Protein 5A9T (pdb70)

Foldseek 3Di:
DAEEEEEAQDLQSVLVLVLLLVVPHAYEYEYPDPDRCPVSVVSRYHYDDALLVRLLRHLHYEYEHDQVDACCVRCVVNLQSQANGEYEYADQPALVSQQVVCVVQVVSNYAYKYKYWDDDSVCFQHAPTEIEIEADPVVCVVCVVSNVSGPNYHYDYHRRRVRVVVVVVVVVVVVLVVVVLVLVQQLVVLVVQHSVNVCVPVPVPCVCPPVVVVCVVCVVVVVVLPQAQPVHWLLNVLVVLVVVQVSCVVSVHDNPSSVVVSVLSVVCVVVPRGRGHNSNSCVVPD

Sequence (286 aa):
NLPVTVAGLGPMGSALAAALLDDRRGHDVTVWNRSPGKAAPLVAKGARQADDIVDDAVSSASRLLVVCLADYDALYSALGPAREALRGRVVVNLNSGTPKEANEALLRWAERHGTGYLDGAIMVPPAMVGHPGSVFLYSGSAEVFEEYKETLAGLGDPVHLGTEAGLAVVLYNTALLSMMYSSMNGFLHAAALVGSAGVPAAEFTKLAVDWFLPAVIGQQIIKAEAPTIDEGVYPGDAGSLEMNVTTLKHIIGTSQEQGVDTEIPVRNKELLDRAVAAGFGESSYYSVIELWR

Secondary structure (DSSP, 8-state):
--EEEEE--SHHHHHHHHHHHHTT-EEEEE-SSTTSSHHHHHTT-EE-SSHHHHHHT-SEEEE---TTS-HHHHSGGGTTTTTT-EEEES--SSHHHHHHHHHHHHHTT-EEEEEEE-S-GGGTTSTT-EEEEEE-HHHHHHHHHHHHTTSEEEEEESSTTHHHHHHHHHHHHHHHHHHHHHHHHHHHHTTT--HHHHHHHIIIIIIIIIIIHHHHHHHHHHHHT--B-TT--HHHHHHHHHHHHHHHHHHT---HHHHHHHHHHHHHHHTT-TTB-GGGGGGGT-

Organism: NCBI:txid129921

B-factor: mean 22.07, std 7.66, range [11.56, 69.42]

Structure (mmCIF, N/CA/C/O backbone):
data_5A9T
#
_entry.id   5A9T
#
_cell.length_a   79.999
_cell.length_b   91.050
_cell.length_c   90.976
_cell.angle_alpha   90.00
_cell.angle_beta   90.00
_cell.angle_gamma   90.00
#
_symmetry.space_group_name_H-M   'C 2 2 21'
#
loop_
_entity.id
_entity.type
_entity.pdbx_description
1 polymer 'PUTATIVE DEHYDROGENASE'
2 non-polymer (1R)-1-methyl-1,2,3,4-tetrahydroisoquinoline
3 non-polymer 'CALCIUM ION'
4 non-polymer 'ACETATE ION'
5 water water
#
loop_
_atom_site.group_PDB
_atom_site.id
_atom_site.type_symbol
_atom_site.label_atom_id
_atom_site.label_alt_id
_atom_site.label_comp_id
_atom_site.label_asym_id
_atom_site.label_entity_id
_atom_site.label_seq_id
_atom_site.pdbx_PDB_ins_code
_atom_site.Cartn_x
_atom_site.Cartn_y
_atom_site.Cartn_z
_atom_site.occupancy
_atom_site.B_iso_or_equiv
_atom_site.auth_seq_id
_atom_site.auth_comp_id
_atom_site.auth_asym_id
_atom_site.auth_atom_id
_atom_site.pdbx_PDB_model_num
ATOM 1 N N . ASN A 1 5 ? 10.572 37.384 -12.752 1.00 48.34 5 ASN A N 1
ATOM 2 C CA . ASN A 1 5 ? 10.082 35.990 -12.894 1.00 48.32 5 ASN A CA 1
ATOM 3 C C . ASN A 1 5 ? 11.212 34.968 -12.927 1.00 40.76 5 ASN A C 1
ATOM 4 O O . ASN A 1 5 ? 11.911 34.774 -13.945 1.00 44.84 5 ASN A O 1
ATOM 9 N N . LEU A 1 6 ? 11.349 34.359 -11.772 1.00 32.36 6 LEU A N 1
ATOM 10 C CA . LEU A 1 6 ? 12.465 33.421 -11.435 1.00 30.32 6 LEU A CA 1
ATOM 11 C C . LEU A 1 6 ? 11.965 32.042 -11.927 1.00 24.05 6 LEU A C 1
ATOM 12 O O . LEU A 1 6 ? 10.814 31.654 -11.589 1.00 30.22 6 LEU A O 1
ATOM 17 N N . PRO A 1 7 ? 12.696 31.316 -12.789 1.00 17.80 7 PRO A N 1
ATOM 18 C CA . PRO A 1 7 ? 12.156 30.111 -13.322 1.00 17.43 7 PRO A CA 1
ATOM 19 C C . PRO A 1 7 ? 12.274 28.963 -12.238 1.00 16.83 7 PRO A C 1
ATOM 20 O O . PRO A 1 7 ? 13.244 28.901 -11.485 1.00 17.46 7 PRO A O 1
ATOM 24 N N . VAL A 1 8 ? 11.272 28.114 -12.181 1.00 16.65 8 VAL A N 1
ATOM 25 C CA . VAL A 1 8 ? 11.320 26.962 -11.335 1.00 15.40 8 VAL A CA 1
ATOM 26 C C . VAL A 1 8 ? 10.672 25.816 -12.097 1.00 15.22 8 VAL A C 1
ATOM 27 O O . VAL A 1 8 ? 9.687 26.050 -12.808 1.00 16.71 8 VAL A O 1
ATOM 31 N N . THR A 1 9 ? 11.178 24.597 -11.992 1.00 14.09 9 THR A N 1
ATOM 32 C CA . THR A 1 9 ? 10.567 23.452 -12.538 1.00 14.30 9 THR A CA 1
ATOM 33 C C . THR A 1 9 ? 9.972 22.628 -11.405 1.00 16.02 9 THR A C 1
ATOM 34 O O . THR A 1 9 ? 10.661 22.380 -10.399 1.00 15.30 9 THR A O 1
ATOM 38 N N . VAL A 1 10 ? 8.786 22.078 -11.609 1.00 15.18 10 VAL A N 1
ATOM 39 C CA . VAL A 1 10 ? 8.206 21.070 -10.714 1.00 14.93 10 VAL A CA 1
ATOM 40 C C . VAL A 1 10 ? 8.070 19.785 -11.470 1.00 16.27 10 VAL A C 1
ATOM 41 O O . VAL A 1 10 ? 7.376 19.729 -12.526 1.00 16.52 10 VAL A O 1
ATOM 45 N N . ALA A 1 11 ? 8.720 18.727 -11.019 1.00 15.57 11 ALA A N 1
ATOM 46 C CA . ALA A 1 11 ? 8.621 17.418 -11.552 1.00 15.32 11 ALA A CA 1
ATOM 47 C C . ALA A 1 11 ? 7.804 16.510 -10.654 1.00 17.66 11 ALA A C 1
ATOM 48 O O . ALA A 1 11 ? 8.205 16.184 -9.538 1.00 17.41 11 ALA A O 1
ATOM 50 N N . GLY A 1 12 ? 6.660 16.084 -11.125 1.00 17.56 12 GLY A N 1
ATOM 51 C CA . GLY A 1 12 ? 5.750 15.307 -10.331 1.00 18.37 12 GLY A CA 1
ATOM 52 C C . GLY A 1 12 ? 4.501 16.106 -10.052 1.00 19.41 12 GLY A C 1
ATOM 53 O O . GLY A 1 12 ? 4.489 17.116 -9.387 1.00 19.03 12 GLY A O 1
ATOM 54 N N . LEU A 1 13 ? 3.340 15.702 -10.652 1.00 18.56 13 LEU A N 1
ATOM 55 C CA . LEU A 1 13 ? 2.089 16.434 -10.569 1.00 18.83 13 LEU A CA 1
ATOM 56 C C . LEU A 1 13 ? 0.947 15.613 -9.927 1.00 21.30 13 LEU A C 1
ATOM 57 O O . LEU A 1 13 ? -0.246 15.862 -10.311 1.00 23.88 13 LEU A O 1
ATOM 62 N N . GLY A 1 14 ? 1.275 14.750 -9.000 1.00 19.70 14 GLY A N 1
ATOM 63 C CA . GLY A 1 14 ? 0.260 14.252 -8.058 1.00 22.45 14 GLY A CA 1
ATOM 64 C C . GLY A 1 14 ? -0.374 15.402 -7.311 1.00 20.08 14 GLY A C 1
ATOM 65 O O . GLY A 1 14 ? -0.114 16.610 -7.528 1.00 20.40 14 GLY A O 1
ATOM 66 N N . PRO A 1 15 ? -1.228 15.119 -6.338 1.00 21.76 15 PRO A N 1
ATOM 67 C CA . PRO A 1 15 ? -1.929 16.225 -5.632 1.00 22.12 15 PRO A CA 1
ATOM 68 C C . PRO A 1 15 ? -0.943 17.200 -4.917 1.00 17.31 15 PRO A C 1
ATOM 69 O O . PRO A 1 15 ? -1.148 18.401 -4.960 1.00 20.21 15 PRO A O 1
ATOM 73 N N . MET A 1 16 ? 0.106 16.632 -4.322 1.00 18.68 16 MET A N 1
ATOM 74 C CA . MET A 1 16 ? 1.112 17.456 -3.672 1.00 18.19 16 MET A CA 1
ATOM 75 C C . MET A 1 16 ? 1.886 18.261 -4.697 1.00 17.52 16 MET A C 1
ATOM 76 O O . MET A 1 16 ? 2.042 19.478 -4.585 1.00 18.15 16 MET A O 1
ATOM 81 N N . GLY A 1 17 ? 2.453 17.631 -5.744 1.00 18.77 17 GLY A N 1
ATOM 82 C CA . GLY A 1 17 ? 3.176 18.394 -6.742 1.00 18.09 17 GLY A CA 1
ATOM 83 C C . GLY A 1 17 ? 2.418 19.461 -7.451 1.00 17.55 17 GLY A C 1
ATOM 84 O O . GLY A 1 17 ? 2.929 20.520 -7.719 1.00 17.22 17 GLY A O 1
ATOM 85 N N . SER A 1 18 ? 1.155 19.135 -7.720 1.00 19.19 18 SER A N 1
ATOM 86 C CA . SER A 1 18 ? 0.320 20.127 -8.273 1.00 19.54 18 SER A CA 1
ATOM 87 C C . SER A 1 18 ? 0.108 21.340 -7.375 1.00 17.65 18 SER A C 1
ATOM 88 O O . SER A 1 18 ? 0.115 22.511 -7.796 1.00 18.81 18 SER A O 1
ATOM 91 N N . ALA A 1 19 ? -0.069 21.098 -6.035 1.00 18.55 19 ALA A N 1
ATOM 92 C CA . ALA A 1 19 ? -0.166 22.198 -5.080 1.00 16.89 19 ALA A CA 1
ATOM 93 C C . ALA A 1 19 ? 1.119 23.082 -5.001 1.00 16.29 19 ALA A C 1
ATOM 94 O O . ALA A 1 19 ? 1.068 24.257 -4.912 1.00 17.18 19 ALA A O 1
ATOM 96 N N . LEU A 1 20 ? 2.256 22.406 -5.112 1.00 17.26 20 LEU A N 1
ATOM 97 C CA . LEU A 1 20 ? 3.506 23.130 -5.168 1.00 14.29 20 LEU A CA 1
ATOM 98 C C . LEU A 1 20 ? 3.589 24.034 -6.390 1.00 15.70 20 LEU A C 1
ATOM 99 O O . LEU A 1 20 ? 3.931 25.194 -6.306 1.00 16.96 20 LEU A O 1
ATOM 104 N N . ALA A 1 21 ? 3.263 23.486 -7.537 1.00 15.62 21 ALA A N 1
ATOM 105 C CA . ALA A 1 21 ? 3.327 24.270 -8.709 1.00 16.98 21 ALA A CA 1
ATOM 106 C C . ALA A 1 21 ? 2.336 25.449 -8.712 1.00 17.32 21 ALA A C 1
ATOM 107 O O . ALA A 1 21 ? 2.707 26.549 -9.057 1.00 17.85 21 ALA A O 1
ATOM 109 N N . ALA A 1 22 ? 1.119 25.217 -8.218 1.00 18.43 22 ALA A N 1
ATOM 110 C CA . ALA A 1 22 ? 0.152 26.261 -8.088 1.00 20.17 22 ALA A CA 1
ATOM 111 C C . ALA A 1 22 ? 0.571 27.377 -7.175 1.00 20.83 22 ALA A C 1
ATOM 112 O O . ALA A 1 22 ? 0.448 28.541 -7.509 1.00 22.57 22 ALA A O 1
ATOM 114 N N . ALA A 1 23 ? 1.217 27.008 -6.031 1.00 17.56 23 ALA A N 1
ATOM 115 C CA . ALA A 1 23 ? 1.719 27.996 -5.134 1.00 20.03 23 ALA A CA 1
ATOM 116 C C . ALA A 1 23 ? 2.802 28.818 -5.782 1.00 17.73 23 ALA A C 1
ATOM 117 O O . ALA A 1 23 ? 2.927 30.022 -5.576 1.00 20.90 23 ALA A O 1
ATOM 119 N N . LEU A 1 24 ? 3.729 28.199 -6.525 1.00 18.60 24 LEU A N 1
ATOM 120 C CA . LEU A 1 24 ? 4.779 28.946 -7.167 1.00 16.69 24 LEU A CA 1
ATOM 121 C C . LEU A 1 24 ? 4.287 29.887 -8.283 1.00 17.93 24 LEU A C 1
ATOM 122 O O . LEU A 1 24 ? 4.740 30.995 -8.400 1.00 19.56 24 LEU A O 1
ATOM 127 N N . LEU A 1 25 ? 3.267 29.442 -8.936 1.00 18.29 25 LEU A N 1
ATOM 128 C CA . LEU A 1 25 ? 2.587 30.286 -9.934 1.00 20.54 25 LEU A CA 1
ATOM 129 C C . LEU A 1 25 ? 1.959 31.516 -9.286 1.00 21.91 25 LEU A C 1
ATOM 130 O O . LEU A 1 25 ? 2.161 32.632 -9.824 1.00 23.43 25 LEU A O 1
ATOM 135 N N . ASP A 1 26 ? 1.327 31.339 -8.147 1.00 24.53 26 ASP A N 1
ATOM 136 C CA A ASP A 1 26 ? 0.676 32.423 -7.389 0.50 25.89 26 ASP A CA 1
ATOM 137 C CA B ASP A 1 26 ? 0.667 32.453 -7.425 0.50 27.56 26 ASP A CA 1
ATOM 138 C C . ASP A 1 26 ? 1.705 33.458 -6.944 1.00 27.49 26 ASP A C 1
ATOM 139 O O . ASP A 1 26 ? 1.389 34.632 -6.742 1.00 29.96 26 ASP A O 1
ATOM 148 N N . ARG A 1 27 ? 2.970 33.054 -6.777 1.00 24.01 27 ARG A N 1
ATOM 149 C CA A ARG A 1 27 ? 4.057 33.956 -6.329 0.50 24.54 27 ARG A CA 1
ATOM 150 C CA B ARG A 1 27 ? 4.078 33.970 -6.347 0.50 26.31 27 ARG A CA 1
ATOM 151 C C . ARG A 1 27 ? 4.791 34.622 -7.500 1.00 25.72 27 ARG A C 1
ATOM 152 O O . ARG A 1 27 ? 5.815 35.317 -7.330 1.00 29.05 27 ARG A O 1
ATOM 167 N N . GLY A 1 28 ? 4.333 34.323 -8.677 1.00 23.52 28 GLY A N 1
ATOM 168 C CA . GLY A 1 28 ? 4.788 34.882 -9.873 1.00 23.34 28 GLY A CA 1
ATOM 169 C C . GLY A 1 28 ? 5.955 34.317 -10.647 1.00 25.13 28 GLY A C 1
ATOM 170 O O . GLY A 1 28 ? 6.557 34.945 -11.486 1.00 26.53 28 GLY A O 1
ATOM 171 N N . HIS A 1 29 ? 6.312 33.107 -10.276 1.00 21.10 29 HIS A N 1
ATOM 172 C CA . HIS A 1 29 ? 7.419 32.448 -10.940 1.00 20.72 29 HIS A CA 1
ATOM 173 C C . HIS A 1 29 ? 7.021 31.975 -12.318 1.00 18.82 29 HIS A C 1
ATOM 174 O O . HIS A 1 29 ? 5.869 31.699 -12.589 1.00 21.72 29 HIS A O 1
ATOM 181 N N . ASP A 1 30 ? 8.039 31.759 -13.174 1.00 20.24 30 ASP A N 1
ATOM 182 C CA . ASP A 1 30 ? 7.902 31.081 -14.490 1.00 21.29 30 ASP A CA 1
ATOM 183 C C . ASP A 1 30 ? 8.025 29.586 -14.260 1.00 19.81 30 ASP A C 1
ATOM 184 O O . ASP A 1 30 ? 9.140 29.097 -14.126 1.00 19.72 30 ASP A O 1
ATOM 189 N N . VAL A 1 31 ? 6.882 28.909 -14.191 1.00 16.96 31 VAL A N 1
ATOM 190 C CA . VAL A 1 31 ? 6.866 27.524 -13.735 1.00 17.39 31 VAL A CA 1
ATOM 191 C C . VAL A 1 31 ? 6.798 26.629 -14.937 1.00 20.16 31 VAL A C 1
ATOM 192 O O . VAL A 1 31 ? 5.784 26.667 -15.723 1.00 20.09 31 VAL A O 1
ATOM 196 N N . THR A 1 32 ? 7.758 25.734 -15.043 1.00 16.48 32 THR A N 1
ATOM 197 C CA . THR A 1 32 ? 7.717 24.574 -15.962 1.00 14.26 32 THR A CA 1
ATOM 198 C C . THR A 1 32 ? 7.307 23.328 -15.242 1.00 15.78 32 THR A C 1
ATOM 199 O O . THR A 1 32 ? 7.830 23.037 -14.154 1.00 17.25 32 THR A O 1
ATOM 203 N N . VAL A 1 33 ? 6.362 22.548 -15.787 1.00 16.01 33 VAL A N 1
ATOM 204 C CA . VAL A 1 33 ? 5.873 21.355 -15.114 1.00 16.74 33 VAL A CA 1
ATOM 205 C C . VAL A 1 33 ? 6.079 20.114 -15.915 1.00 17.18 33 VAL A C 1
ATOM 206 O O . VAL A 1 33 ? 6.032 20.152 -17.169 1.00 18.56 33 VAL A O 1
ATOM 210 N N . TRP A 1 34 ? 6.345 19.015 -15.232 1.00 15.66 34 TRP A N 1
ATOM 211 C CA . TRP A 1 34 ? 6.596 17.691 -15.878 1.00 15.95 34 TRP A CA 1
ATOM 212 C C . TRP A 1 34 ? 5.951 16.651 -15.011 1.00 18.49 34 TRP A C 1
ATOM 213 O O . TRP A 1 34 ? 5.930 16.724 -13.769 1.00 18.49 34 TRP A O 1
ATOM 224 N N . ASN A 1 35 ? 5.381 15.675 -15.686 1.00 19.58 35 ASN A N 1
ATOM 225 C CA . ASN A 1 35 ? 4.863 14.497 -15.049 1.00 19.20 35 ASN A CA 1
ATOM 226 C C . ASN A 1 35 ? 5.092 13.294 -15.928 1.00 22.36 35 ASN A C 1
ATOM 227 O O . ASN A 1 35 ? 5.024 13.430 -17.134 1.00 23.55 35 ASN A O 1
ATOM 232 N N . ARG A 1 36 ? 5.312 12.147 -15.303 1.00 23.89 36 ARG A N 1
ATOM 233 C CA . ARG A 1 36 ? 5.480 10.908 -16.032 1.00 27.43 36 ARG A CA 1
ATOM 234 C C . ARG A 1 36 ? 4.290 10.651 -16.990 1.00 27.71 36 ARG A C 1
ATOM 235 O O . ARG A 1 36 ? 4.510 10.334 -18.104 1.00 31.47 36 ARG A O 1
ATOM 238 N N . SER A 1 37 ? 3.077 10.938 -16.558 1.00 27.27 37 SER A N 1
ATOM 239 C CA . SER A 1 37 ? 1.816 10.715 -17.306 1.00 31.23 37 SER A CA 1
ATOM 240 C C . SER A 1 37 ? 1.249 12.026 -17.750 1.00 31.99 37 SER A C 1
ATOM 241 O O . SER A 1 37 ? 1.148 12.930 -16.942 1.00 30.59 37 SER A O 1
ATOM 244 N N . PRO A 1 38 ? 0.738 12.113 -18.991 1.00 34.87 38 PRO A N 1
ATOM 245 C CA . PRO A 1 38 ? -0.053 13.276 -19.450 1.00 37.66 38 PRO A CA 1
ATOM 246 C C . PRO A 1 38 ? -1.377 13.373 -18.695 1.00 32.05 38 PRO A C 1
ATOM 247 O O . PRO A 1 38 ? -1.881 12.393 -18.093 1.00 34.26 38 PRO A O 1
ATOM 251 N N . GLY A 1 39 ? -1.940 14.545 -18.713 1.00 32.16 39 GLY A N 1
ATOM 252 C CA . GLY A 1 39 ? -3.286 14.754 -18.210 1.00 33.79 39 GLY A CA 1
ATOM 253 C C . GLY A 1 39 ? -3.333 15.450 -16.910 1.00 34.86 39 GLY A C 1
ATOM 254 O O . GLY A 1 39 ? -4.423 15.776 -16.438 1.00 34.06 39 GLY A O 1
ATOM 255 N N . LYS A 1 40 ? -2.176 15.628 -16.269 1.00 29.29 40 LYS A N 1
ATOM 256 C CA . LYS A 1 40 ? -2.208 16.305 -14.974 1.00 30.51 40 LYS A CA 1
ATOM 257 C C . LYS A 1 40 ? -1.762 17.731 -15.006 1.00 31.25 40 LYS A C 1
ATOM 258 O O . LYS A 1 40 ? -1.906 18.502 -14.008 1.00 30.74 40 LYS A O 1
ATOM 262 N N . ALA A 1 41 ? -1.198 18.172 -16.131 1.00 28.08 41 ALA A N 1
ATOM 263 C CA . ALA A 1 41 ? -0.784 19.547 -16.300 1.00 27.34 41 ALA A CA 1
ATOM 264 C C . ALA A 1 41 ? -1.798 20.613 -16.601 1.00 26.39 41 ALA A C 1
ATOM 265 O O . ALA A 1 41 ? -1.568 21.819 -16.468 1.00 25.89 41 ALA A O 1
ATOM 267 N N . ALA A 1 42 ? -3.000 20.236 -17.152 1.00 31.09 42 ALA A N 1
ATOM 268 C CA . ALA A 1 42 ? -3.823 21.303 -17.737 1.00 32.94 42 ALA A CA 1
ATOM 269 C C . ALA A 1 42 ? -4.259 22.373 -16.795 1.00 23.06 42 ALA A C 1
ATOM 270 O O . ALA A 1 42 ? -4.249 23.592 -17.132 1.00 28.27 42 ALA A O 1
ATOM 272 N N . PRO A 1 43 ? -4.648 21.961 -15.533 1.00 31.16 43 PRO A N 1
ATOM 273 C CA . PRO A 1 43 ? -5.055 22.986 -14.572 1.00 34.33 43 PRO A CA 1
ATOM 274 C C . PRO A 1 43 ? -3.895 23.920 -14.227 1.00 34.91 43 PRO A C 1
ATOM 275 O O . PRO A 1 43 ? -4.117 25.110 -14.003 1.00 32.69 43 PRO A O 1
ATOM 279 N N . LEU A 1 44 ? -2.637 23.407 -14.283 1.00 30.44 44 LEU A N 1
ATOM 280 C CA . LEU A 1 44 ? -1.516 24.344 -14.055 1.00 26.56 44 LEU A CA 1
ATOM 281 C C . LEU A 1 44 ? -1.136 25.230 -15.179 1.00 21.55 44 LEU A C 1
ATOM 282 O O . LEU A 1 44 ? -0.843 26.384 -15.069 1.00 22.66 44 LEU A O 1
ATOM 287 N N . VAL A 1 45 ? -1.238 24.669 -16.390 1.00 23.23 45 VAL A N 1
ATOM 288 C CA . VAL A 1 45 ? -1.098 25.467 -17.616 1.00 25.16 45 VAL A CA 1
ATOM 289 C C . VAL A 1 45 ? -2.153 26.613 -17.783 1.00 22.57 45 VAL A C 1
ATOM 290 O O . VAL A 1 45 ? -1.805 27.738 -18.100 1.00 24.58 45 VAL A O 1
ATOM 294 N N . ALA A 1 46 ? -3.330 26.304 -17.320 1.00 29.11 46 ALA A N 1
ATOM 295 C CA . ALA A 1 46 ? -4.388 27.316 -17.319 1.00 33.85 46 ALA A CA 1
ATOM 296 C C . ALA A 1 46 ? -4.081 28.420 -16.350 1.00 35.89 46 ALA A C 1
ATOM 297 O O . ALA A 1 46 ? -4.469 29.561 -16.579 1.00 39.45 46 ALA A O 1
ATOM 299 N N . LYS A 1 47 ? -3.256 28.136 -15.300 1.00 30.79 47 LYS A N 1
ATOM 300 C CA . LYS A 1 47 ? -2.716 29.166 -14.437 1.00 33.82 47 LYS A CA 1
ATOM 301 C C . LYS A 1 47 ? -1.362 29.834 -14.840 1.00 33.26 47 LYS A C 1
ATOM 302 O O . LYS A 1 47 ? -0.811 30.604 -14.051 1.00 34.90 47 LYS A O 1
ATOM 308 N N . GLY A 1 48 ? -0.760 29.563 -16.015 1.00 25.95 48 GLY A N 1
ATOM 309 C CA . GLY A 1 48 ? 0.440 30.215 -16.474 1.00 26.70 48 GLY A CA 1
ATOM 310 C C . GLY A 1 48 ? 1.671 29.278 -16.588 1.00 20.32 48 GLY A C 1
ATOM 311 O O . GLY A 1 48 ? 2.644 29.670 -17.170 1.00 25.68 48 GLY A O 1
ATOM 312 N N . ALA A 1 49 ? 1.507 28.037 -16.189 1.00 21.60 49 ALA A N 1
ATOM 313 C CA . ALA A 1 49 ? 2.603 27.057 -16.323 1.00 22.37 49 ALA A CA 1
ATOM 314 C C . ALA A 1 49 ? 2.856 26.603 -17.717 1.00 24.19 49 ALA A C 1
ATOM 315 O O . ALA A 1 49 ? 1.882 26.641 -18.539 1.00 24.63 49 ALA A O 1
ATOM 317 N N . ARG A 1 50 ? 4.073 26.230 -18.049 1.00 20.53 50 ARG A N 1
ATOM 318 C CA . ARG A 1 50 ? 4.402 25.599 -19.319 1.00 20.01 50 ARG A CA 1
ATOM 319 C C . ARG A 1 50 ? 4.633 24.161 -19.090 1.00 22.00 50 ARG A C 1
ATOM 320 O O . ARG A 1 50 ? 5.444 23.809 -18.229 1.00 20.96 50 ARG A O 1
ATOM 328 N N . GLN A 1 51 ? 3.947 23.271 -19.777 1.00 21.07 51 GLN A N 1
ATOM 329 C CA . GLN A 1 51 ? 4.188 21.856 -19.704 1.00 21.94 51 GLN A CA 1
ATOM 330 C C . GLN A 1 51 ? 5.415 21.475 -20.529 1.00 21.92 51 GLN A C 1
ATOM 331 O O . GLN A 1 51 ? 5.605 21.933 -21.658 1.00 24.97 51 GLN A O 1
ATOM 337 N N . ALA A 1 52 ? 6.337 20.719 -19.959 1.00 20.71 52 ALA A N 1
ATOM 338 C CA . ALA A 1 52 ? 7.441 20.166 -20.753 1.00 21.83 52 ALA A CA 1
ATOM 339 C C . ALA A 1 52 ? 7.146 18.694 -20.804 1.00 26.31 52 ALA A C 1
ATOM 340 O O . ALA A 1 52 ? 7.087 17.982 -19.764 1.00 28.16 52 ALA A O 1
ATOM 342 N N . ASP A 1 53 ? 6.937 18.195 -21.930 1.00 24.70 53 ASP A N 1
ATOM 343 C CA . ASP A 1 53 ? 6.797 16.714 -22.071 1.00 27.11 53 ASP A CA 1
ATOM 344 C C . ASP A 1 53 ? 8.073 15.868 -21.742 1.00 28.20 53 ASP A C 1
ATOM 345 O O . ASP A 1 53 ? 7.911 14.784 -21.160 1.00 27.83 53 ASP A O 1
ATOM 350 N N . ASP A 1 54 ? 9.271 16.375 -22.084 1.00 23.03 54 ASP A N 1
ATOM 351 C CA . ASP A 1 54 ? 10.452 15.583 -21.898 1.00 21.02 54 ASP A CA 1
ATOM 352 C C . ASP A 1 54 ? 11.182 16.095 -20.644 1.00 18.80 54 ASP A C 1
ATOM 353 O O . ASP A 1 54 ? 11.312 17.300 -20.441 1.00 20.39 54 ASP A O 1
ATOM 358 N N . ILE A 1 55 ? 11.605 15.138 -19.838 1.00 18.84 55 ILE A N 1
ATOM 359 C CA . ILE A 1 55 ? 12.365 15.510 -18.633 1.00 18.25 55 ILE A CA 1
ATOM 360 C C . ILE A 1 55 ? 13.589 16.319 -18.908 1.00 19.35 55 ILE A C 1
ATOM 361 O O . ILE A 1 55 ? 13.934 17.207 -18.079 1.00 17.82 55 ILE A O 1
ATOM 366 N N . VAL A 1 56 ? 14.290 16.105 -20.040 1.00 19.15 56 VAL A N 1
ATOM 367 C CA . VAL A 1 56 ? 15.443 16.891 -20.274 1.00 19.10 56 VAL A CA 1
ATOM 368 C C . VAL A 1 56 ? 15.050 18.371 -20.459 1.00 18.47 56 VAL A C 1
ATOM 369 O O . VAL A 1 56 ? 15.739 19.316 -19.964 1.00 18.61 56 VAL A O 1
ATOM 373 N N . ASP A 1 57 ? 13.993 18.628 -21.212 1.00 19.63 57 ASP A N 1
ATOM 374 C CA A ASP A 1 57 ? 13.558 19.991 -21.376 0.70 20.02 57 ASP A CA 1
ATOM 375 C CA B ASP A 1 57 ? 13.459 19.989 -21.396 0.30 19.39 57 ASP A CA 1
ATOM 376 C C . ASP A 1 57 ? 13.077 20.589 -20.057 1.00 19.10 57 ASP A C 1
ATOM 377 O O . ASP A 1 57 ? 13.345 21.751 -19.747 1.00 20.07 57 ASP A O 1
ATOM 386 N N . ALA A 1 58 ? 12.381 19.813 -19.223 1.00 16.94 58 ALA A N 1
ATOM 387 C CA . ALA A 1 58 ? 11.946 20.335 -17.950 1.00 17.01 58 ALA A CA 1
ATOM 388 C C . ALA A 1 58 ? 13.129 20.712 -17.054 1.00 17.18 58 ALA A C 1
ATOM 389 O O . ALA A 1 58 ? 13.157 21.772 -16.482 1.00 16.74 58 ALA A O 1
ATOM 391 N N . VAL A 1 59 ? 14.095 19.821 -16.972 1.00 15.82 59 VAL A N 1
ATOM 392 C CA . VAL A 1 59 ? 15.326 20.085 -16.177 1.00 16.54 59 VAL A CA 1
ATOM 393 C C . VAL A 1 59 ? 16.058 21.319 -16.738 1.00 16.74 59 VAL A C 1
ATOM 394 O O . VAL A 1 59 ? 16.617 22.164 -15.948 1.00 16.58 59 VAL A O 1
ATOM 398 N N . SER A 1 60 ? 16.166 21.403 -18.076 1.00 15.84 60 SER A N 1
ATOM 399 C CA A SER A 1 60 ? 16.946 22.485 -18.681 0.50 15.22 60 SER A CA 1
ATOM 400 C CA B SER A 1 60 ? 16.969 22.481 -18.648 0.50 17.41 60 SER A C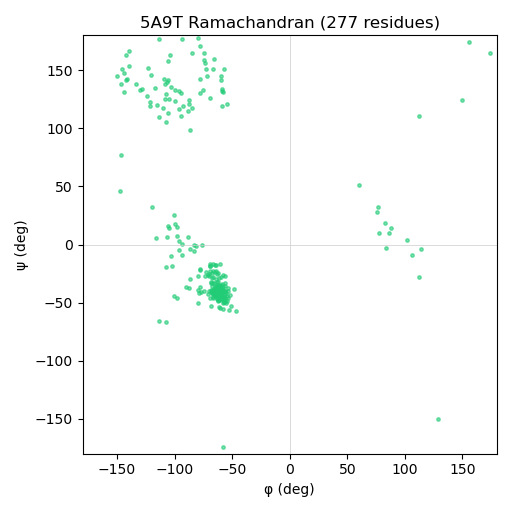A 1
ATOM 401 C C . SER A 1 60 ? 16.301 23.871 -18.536 1.00 15.78 60 SER A C 1
ATOM 402 O O . SER A 1 60 ? 16.942 24.907 -18.789 1.00 17.12 60 SER A O 1
ATOM 407 N N . ALA A 1 61 ? 15.007 23.949 -18.149 1.00 16.38 61 ALA A N 1
ATOM 408 C CA . ALA A 1 61 ? 14.253 25.193 -18.084 1.00 17.64 61 ALA A CA 1
ATOM 409 C C . ALA A 1 61 ? 14.659 26.073 -16.905 1.00 15.15 61 ALA A C 1
ATOM 410 O O . ALA A 1 61 ? 14.409 27.282 -16.894 1.00 17.12 61 ALA A O 1
ATOM 412 N N . SER A 1 62 ? 15.158 25.428 -15.842 1.00 14.68 62 SER A N 1
ATOM 413 C CA . SER A 1 62 ? 15.313 26.073 -14.556 1.00 15.15 62 SER A CA 1
ATOM 414 C C . SER A 1 62 ? 16.541 25.558 -13.854 1.00 15.02 62 SER A C 1
ATOM 415 O O . SER A 1 62 ? 16.885 24.440 -14.015 1.00 16.41 62 SER A O 1
ATOM 418 N N . ARG A 1 63 ? 17.149 26.413 -13.001 1.00 14.21 63 ARG A N 1
ATOM 419 C CA . ARG A 1 63 ? 18.189 25.922 -12.124 1.00 14.45 63 ARG A CA 1
ATOM 420 C C . ARG A 1 63 ? 17.543 25.154 -10.928 1.00 14.50 63 ARG A C 1
ATOM 421 O O . ARG A 1 63 ? 18.047 24.099 -10.523 1.00 14.57 63 ARG A O 1
ATOM 429 N N . LEU A 1 64 ? 16.443 25.707 -10.408 1.00 14.04 64 LEU A N 1
ATOM 430 C CA . LEU A 1 64 ? 15.743 25.118 -9.248 1.00 13.73 64 LEU A CA 1
ATOM 431 C C . LEU A 1 64 ? 14.725 24.112 -9.716 1.00 13.32 64 LEU A C 1
ATOM 432 O O . LEU A 1 64 ? 13.786 24.437 -10.447 1.00 14.82 64 LEU A O 1
ATOM 437 N N . LEU A 1 65 ? 14.970 22.857 -9.346 1.00 12.84 65 LEU A N 1
ATOM 438 C CA . LEU A 1 65 ? 14.136 21.700 -9.728 1.00 12.83 65 LEU A CA 1
ATOM 4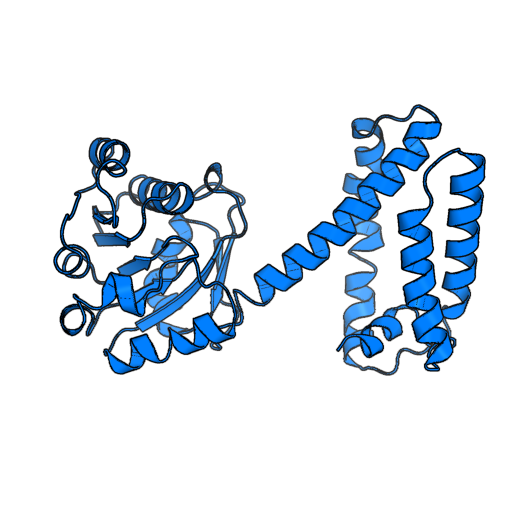39 C C . LEU A 1 65 ? 13.494 21.192 -8.439 1.00 13.51 65 LEU A C 1
ATOM 440 O O . LEU A 1 65 ? 14.175 20.632 -7.590 1.00 14.78 65 LEU A O 1
ATOM 445 N N . VAL A 1 66 ? 12.192 21.378 -8.303 1.00 12.67 66 VAL A N 1
ATOM 446 C CA . VAL A 1 66 ? 11.391 20.886 -7.171 1.00 12.74 66 VAL A CA 1
ATOM 447 C C . VAL A 1 66 ? 10.781 19.569 -7.489 1.00 13.37 66 VAL A C 1
ATOM 448 O O . VAL A 1 66 ? 10.042 19.492 -8.537 1.00 14.99 66 VAL A O 1
ATOM 452 N N . VAL A 1 67 ? 11.211 18.476 -6.865 1.00 13.79 67 VAL A N 1
ATOM 453 C CA . VAL A 1 67 ? 10.855 17.129 -7.282 1.00 14.54 67 VAL A CA 1
ATOM 454 C C . VAL A 1 67 ? 9.858 16.567 -6.243 1.00 16.06 67 VAL A C 1
ATOM 455 O O . VAL A 1 67 ? 10.172 16.566 -5.036 1.00 17.32 67 VAL A O 1
ATOM 459 N N . CYS A 1 68 ? 8.722 16.023 -6.709 1.00 15.16 68 CYS A N 1
ATOM 460 C CA . CYS A 1 68 ? 7.720 15.411 -5.827 1.00 16.10 68 CYS A CA 1
ATOM 461 C C . CYS A 1 68 ? 7.088 14.244 -6.592 1.00 17.71 68 CYS A C 1
ATOM 462 O O . CYS A 1 68 ? 5.965 14.334 -7.133 1.00 18.92 68 CYS A O 1
ATOM 465 N N . LEU A 1 69 ? 7.863 13.155 -6.649 1.00 19.23 69 LEU A N 1
ATOM 466 C CA . LEU A 1 69 ? 7.470 11.970 -7.485 1.00 19.84 69 LEU A CA 1
ATOM 467 C C . LEU A 1 69 ? 6.549 11.108 -6.675 1.00 20.88 69 LEU A C 1
ATOM 468 O O . LEU A 1 69 ? 6.491 11.190 -5.476 1.00 22.99 69 LEU A O 1
ATOM 473 N N . ALA A 1 70 ? 5.852 10.179 -7.373 1.00 24.65 70 ALA A N 1
ATOM 474 C CA . ALA A 1 70 ? 5.127 9.134 -6.678 1.00 27.60 70 ALA A CA 1
ATOM 475 C C . ALA A 1 70 ? 6.025 8.296 -5.769 1.00 24.46 70 ALA A C 1
ATOM 476 O O . ALA A 1 70 ? 7.241 8.104 -6.073 1.00 22.58 70 ALA A O 1
ATOM 478 N N . ASP A 1 71 ? 5.523 7.721 -4.667 1.00 24.85 71 ASP A N 1
ATOM 479 C CA . ASP A 1 71 ? 6.378 6.875 -3.765 1.00 27.02 71 ASP A CA 1
ATOM 480 C C . ASP A 1 71 ? 7.129 5.730 -4.464 1.00 27.84 71 ASP A C 1
ATOM 481 O O . ASP A 1 71 ? 8.258 5.389 -4.188 1.00 28.14 71 ASP A O 1
ATOM 486 N N . TYR A 1 72 ? 6.453 5.123 -5.432 1.00 30.10 72 TYR A N 1
ATOM 487 C CA . TYR A 1 72 ? 7.058 3.898 -6.004 1.00 27.10 72 TYR A CA 1
ATOM 488 C C . TYR A 1 72 ? 8.076 4.248 -7.072 1.00 29.70 72 TYR A C 1
ATOM 489 O O . TYR A 1 72 ? 8.743 3.361 -7.616 1.00 30.81 72 TYR A O 1
ATOM 498 N N . ASP A 1 73 ? 8.197 5.549 -7.424 1.00 24.94 73 ASP A N 1
ATOM 499 C CA . ASP A 1 73 ? 9.104 5.994 -8.481 1.00 24.33 73 ASP A CA 1
ATOM 500 C C . ASP A 1 73 ? 10.365 6.343 -7.670 1.00 28.26 73 ASP A C 1
ATOM 501 O O . ASP A 1 73 ? 10.424 6.222 -6.383 1.00 31.13 73 ASP A O 1
ATOM 506 N N . ALA A 1 74 ? 11.369 6.713 -8.424 1.00 24.78 74 ALA A N 1
ATOM 507 C CA . ALA A 1 74 ? 12.725 6.928 -7.896 1.00 22.23 74 ALA A CA 1
ATOM 508 C C . ALA A 1 74 ? 13.339 8.062 -8.708 1.00 23.34 74 ALA A C 1
ATOM 509 O O . ALA A 1 74 ? 13.322 8.087 -9.936 1.00 24.12 74 ALA A O 1
ATOM 511 N N . LEU A 1 75 ? 14.010 8.932 -7.996 1.00 23.65 75 LEU A N 1
ATOM 512 C CA . LEU A 1 75 ? 14.675 10.049 -8.683 1.00 24.28 75 LEU A CA 1
ATOM 513 C C . LEU A 1 75 ? 15.676 9.601 -9.700 1.00 24.22 75 LEU A C 1
ATOM 514 O O . LEU A 1 75 ? 15.755 10.196 -10.784 1.00 22.66 75 LEU A O 1
ATOM 519 N N . TYR A 1 76 ? 16.477 8.572 -9.423 1.00 21.74 76 TYR A N 1
ATOM 520 C CA . TYR A 1 76 ? 17.475 8.169 -10.349 1.00 22.74 76 TYR A CA 1
ATOM 521 C C . TYR A 1 76 ? 16.811 7.777 -11.699 1.00 20.96 76 TYR A C 1
ATOM 522 O O . TYR A 1 76 ? 17.484 7.842 -12.755 1.00 25.13 76 TYR A O 1
ATOM 531 N N . SER A 1 77 ? 15.603 7.189 -11.575 1.00 21.18 77 SER A N 1
ATOM 532 C CA . SER A 1 77 ? 14.893 6.738 -12.771 1.00 20.04 77 SER A CA 1
ATOM 533 C C . SER A 1 77 ? 14.187 7.869 -13.510 1.00 19.69 77 SER A C 1
ATOM 534 O O . SER A 1 77 ? 14.392 8.031 -14.733 1.00 21.93 77 SER A O 1
ATOM 537 N N . ALA A 1 78 ? 13.397 8.700 -12.821 1.00 18.84 78 ALA A N 1
ATOM 538 C CA . ALA A 1 78 ? 12.724 9.822 -13.469 1.00 17.53 78 ALA A CA 1
ATOM 539 C C . ALA A 1 78 ? 13.674 10.817 -14.082 1.00 19.02 78 ALA A C 1
ATOM 540 O O . ALA A 1 78 ? 13.387 11.315 -15.182 1.00 21.24 78 ALA A O 1
ATOM 542 N N . LEU A 1 79 ? 14.730 11.138 -13.341 1.00 18.59 79 LEU A N 1
ATOM 543 C CA . LEU A 1 79 ? 15.646 12.137 -13.846 1.00 18.40 79 LEU A CA 1
ATOM 544 C C . LEU A 1 79 ? 16.811 11.528 -14.526 1.00 18.47 79 LEU A C 1
ATOM 545 O O . LEU A 1 79 ? 17.690 12.287 -15.087 1.00 19.81 79 LEU A O 1
ATOM 550 N N . GLY A 1 80 ? 16.917 10.199 -14.681 1.00 20.41 80 GLY A N 1
ATOM 551 C CA . GLY A 1 80 ? 18.079 9.572 -15.325 1.00 21.86 80 GLY A CA 1
ATOM 552 C C . GLY A 1 80 ? 18.337 10.100 -16.745 1.00 21.55 80 GLY A C 1
ATOM 553 O O . GLY A 1 80 ? 19.492 10.324 -17.068 1.00 25.14 80 GLY A O 1
ATOM 554 N N . PRO A 1 81 ? 17.325 10.274 -17.560 1.00 21.20 81 PRO A N 1
ATOM 555 C CA . PRO A 1 81 ? 17.603 10.695 -18.918 1.00 21.73 81 PRO A CA 1
ATOM 556 C C . PRO A 1 81 ? 18.246 12.118 -18.996 1.00 23.26 81 PRO A C 1
ATOM 557 O O . PRO A 1 81 ? 18.742 12.567 -20.064 1.00 26.28 81 PRO A O 1
ATOM 561 N N . ALA A 1 82 ? 18.109 12.871 -17.901 1.00 20.74 82 ALA A N 1
ATOM 562 C CA . ALA A 1 82 ? 18.567 14.253 -17.858 1.00 18.77 82 ALA A CA 1
ATOM 563 C C . ALA A 1 82 ? 19.902 14.361 -17.152 1.00 23.12 82 ALA A C 1
ATOM 564 O O . ALA A 1 82 ? 20.287 15.418 -16.633 1.00 22.62 82 ALA A O 1
ATOM 566 N N . ARG A 1 83 ? 20.668 13.269 -17.159 1.00 24.30 83 ARG A N 1
ATOM 567 C CA . ARG A 1 83 ? 21.940 13.223 -16.456 1.00 27.78 83 ARG A CA 1
ATOM 568 C C . ARG A 1 83 ? 22.828 14.442 -16.703 1.00 23.14 83 ARG A C 1
ATOM 569 O O . ARG A 1 83 ? 23.314 15.051 -15.764 1.00 24.48 83 ARG A O 1
ATOM 572 N N . GLU A 1 84 ? 23.075 14.620 -17.966 1.00 24.35 84 GLU A N 1
ATOM 573 C CA . GLU A 1 84 ? 23.997 15.699 -18.331 1.00 26.24 84 GLU A CA 1
ATOM 574 C C . GLU A 1 84 ? 23.431 17.096 -17.980 1.00 22.10 84 GLU A C 1
ATOM 575 O O . GLU A 1 84 ? 24.171 17.995 -17.437 1.00 21.63 84 GLU A O 1
ATOM 578 N N . ALA A 1 85 ? 22.130 17.284 -18.272 1.00 18.70 85 ALA A N 1
ATOM 579 C CA . ALA A 1 85 ? 21.498 18.526 -18.008 1.00 16.40 85 ALA A CA 1
ATOM 580 C C . ALA A 1 85 ? 21.460 18.898 -16.565 1.00 17.58 85 ALA A C 1
ATOM 581 O O . ALA A 1 85 ? 21.310 20.048 -16.238 1.00 17.24 85 ALA A O 1
ATOM 583 N N . LEU A 1 86 ? 21.527 17.924 -15.654 1.00 16.87 86 LEU A N 1
ATOM 584 C CA . LEU A 1 86 ? 21.449 18.185 -14.248 1.00 16.76 86 LEU A CA 1
ATOM 585 C C . LEU A 1 86 ? 22.676 18.919 -13.673 1.00 16.89 86 LEU A C 1
ATOM 586 O O . LEU A 1 86 ? 22.594 19.524 -12.641 1.00 16.15 86 LEU A O 1
ATOM 591 N N . ARG A 1 87 ? 23.862 18.828 -14.369 1.00 16.75 87 ARG A N 1
ATOM 592 C CA . ARG A 1 87 ? 25.027 19.545 -13.875 1.00 16.86 87 ARG A CA 1
ATOM 593 C C . ARG A 1 87 ? 24.791 21.037 -13.750 1.00 15.54 87 ARG A C 1
ATOM 594 O O . ARG A 1 87 ? 24.270 21.669 -14.670 1.00 17.31 87 ARG A O 1
ATOM 602 N N . GLY A 1 88 ? 25.134 21.599 -12.616 1.00 15.59 88 GLY A N 1
ATOM 603 C CA . GLY A 1 88 ? 24.921 22.946 -12.375 1.00 16.11 88 GLY A CA 1
ATOM 604 C C . GLY A 1 88 ? 23.568 23.435 -12.019 1.00 15.65 88 GLY A C 1
ATOM 605 O O . GLY A 1 88 ? 23.285 24.624 -12.000 1.00 15.21 88 GLY A O 1
ATOM 606 N N . ARG A 1 89 ? 22.702 22.468 -11.759 1.00 14.62 89 ARG A N 1
ATOM 607 C CA . ARG A 1 89 ? 21.308 22.732 -11.276 1.00 13.72 89 ARG A CA 1
ATOM 608 C C . ARG A 1 89 ? 21.188 22.213 -9.907 1.00 12.85 89 ARG A C 1
ATOM 609 O O . ARG A 1 89 ? 22.163 21.808 -9.253 1.00 15.23 89 ARG A O 1
ATOM 617 N N . VAL A 1 90 ? 19.997 22.439 -9.306 1.00 14.16 90 VAL A N 1
ATOM 618 C CA . VAL A 1 90 ? 19.692 22.118 -7.874 1.00 13.17 90 VAL A CA 1
ATOM 619 C C . VAL A 1 90 ? 18.431 21.317 -7.825 1.00 14.57 90 VAL A C 1
ATOM 620 O O . VAL A 1 90 ? 17.420 21.708 -8.430 1.00 14.33 90 VAL A O 1
ATOM 624 N N . VAL A 1 91 ? 18.440 20.240 -7.045 1.00 13.19 91 VAL A N 1
ATOM 625 C CA . VAL A 1 91 ? 17.242 19.407 -6.763 1.00 13.32 91 VAL A CA 1
ATOM 626 C C . VAL A 1 91 ? 16.835 19.668 -5.335 1.00 12.94 91 VAL A C 1
ATOM 627 O O . VAL A 1 91 ? 17.629 19.475 -4.406 1.00 12.99 91 VAL A O 1
ATOM 631 N N . VAL A 1 92 ? 15.571 20.052 -5.147 1.00 13.45 92 VAL A N 1
ATOM 632 C CA . VAL A 1 92 ? 14.880 20.064 -3.872 1.00 13.31 92 VAL A CA 1
ATOM 633 C C . VAL A 1 92 ? 13.895 18.934 -3.925 1.00 13.36 92 VAL A C 1
ATOM 634 O O . VAL A 1 92 ? 12.879 19.004 -4.645 1.00 14.07 92 VAL A O 1
ATOM 638 N N . ASN A 1 93 ? 14.201 17.837 -3.202 1.00 13.90 93 ASN A N 1
ATOM 639 C CA . ASN A 1 93 ? 13.412 16.654 -3.200 1.00 14.72 93 ASN A CA 1
ATOM 640 C C . ASN A 1 93 ? 12.453 16.639 -2.034 1.00 15.12 93 ASN A C 1
ATOM 641 O O . ASN A 1 93 ? 12.914 16.520 -0.910 1.00 15.58 93 ASN A O 1
ATOM 646 N N . LEU A 1 94 ? 11.166 16.649 -2.367 1.00 15.34 94 LEU A N 1
ATOM 647 C CA . LEU A 1 94 ? 10.104 16.736 -1.319 1.00 16.34 94 LEU A CA 1
ATOM 648 C C . LEU A 1 94 ? 9.430 15.413 -1.132 1.00 18.38 94 LEU A C 1
ATOM 649 O O . LEU A 1 94 ? 8.396 15.365 -0.411 1.00 19.36 94 LEU A O 1
ATOM 654 N N . ASN A 1 95 ? 9.980 14.312 -1.591 1.00 18.28 95 ASN A N 1
ATOM 655 C CA . ASN A 1 95 ? 9.289 13.000 -1.326 1.00 20.15 95 ASN A CA 1
ATOM 656 C C . ASN A 1 95 ? 10.196 11.849 -1.150 1.00 24.65 95 ASN A C 1
ATOM 657 O O . ASN A 1 95 ? 9.955 10.756 -1.758 1.00 26.09 95 ASN A O 1
ATOM 662 N N . SER A 1 96 ? 11.249 12.007 -0.356 1.00 24.00 96 SER A N 1
ATOM 663 C CA . SER A 1 96 ? 12.055 10.835 -0.060 1.00 24.38 96 SER A CA 1
ATOM 664 C C . SER A 1 96 ? 11.251 9.911 0.904 1.00 26.12 96 SER A C 1
ATOM 665 O O . SER A 1 96 ? 10.549 10.325 1.823 1.00 31.69 96 SER A O 1
ATOM 668 N N . GLY A 1 97 ? 11.446 8.659 0.714 1.00 27.13 97 GLY A N 1
ATOM 669 C CA . GLY A 1 97 ? 10.675 7.679 1.601 1.00 28.42 97 GLY A CA 1
ATOM 670 C C . GLY A 1 97 ? 11.295 7.537 2.976 1.00 33.49 97 GLY A C 1
ATOM 671 O O . GLY A 1 97 ? 10.529 7.475 4.053 1.00 32.52 97 GLY A O 1
ATOM 672 N N . THR A 1 98 ? 12.620 7.459 3.024 1.00 27.46 98 THR A N 1
ATOM 673 C CA . THR A 1 98 ? 13.383 7.212 4.218 1.00 25.45 98 THR A CA 1
ATOM 674 C C . THR A 1 98 ? 14.646 7.984 4.385 1.00 25.29 98 THR A C 1
ATOM 675 O O . THR A 1 98 ? 15.161 8.536 3.385 1.00 24.94 98 THR A O 1
ATOM 679 N N . PRO A 1 99 ? 15.282 8.042 5.534 1.00 23.07 99 PRO A N 1
ATOM 680 C CA . PRO A 1 99 ? 16.526 8.738 5.646 1.00 24.69 99 PRO A CA 1
ATOM 681 C C . PRO A 1 99 ? 17.626 8.164 4.763 1.00 27.93 99 PRO A C 1
ATOM 682 O O . PRO A 1 99 ? 18.375 8.917 4.108 1.00 26.73 99 PRO A O 1
ATOM 686 N N . LYS A 1 100 ? 17.701 6.869 4.632 1.00 24.58 100 LYS A N 1
ATOM 687 C CA . LYS A 1 100 ? 18.757 6.258 3.810 1.00 28.63 100 LYS A CA 1
ATOM 688 C C . LYS A 1 100 ? 18.537 6.679 2.359 1.00 27.18 100 LY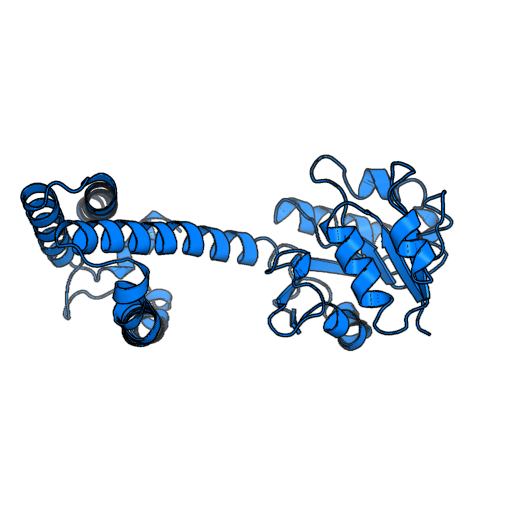S A C 1
ATOM 689 O O . LYS A 1 100 ? 19.588 6.954 1.682 1.00 29.90 100 LYS A O 1
ATOM 692 N N . GLU A 1 101 ? 17.297 6.769 1.870 1.00 25.86 101 GLU A N 1
ATOM 693 C CA . GLU A 1 101 ? 16.972 7.136 0.485 1.00 26.41 101 GLU A CA 1
ATOM 694 C C . GLU A 1 101 ? 17.343 8.592 0.249 1.00 27.18 101 GLU A C 1
ATOM 695 O O . GLU A 1 101 ? 18.018 8.948 -0.736 1.00 24.56 101 GLU A O 1
ATOM 701 N N . ALA A 1 102 ? 17.073 9.439 1.186 1.00 22.55 102 ALA A N 1
ATOM 702 C CA . ALA A 1 102 ? 17.625 10.841 1.121 1.00 23.78 102 ALA A CA 1
ATOM 703 C C . ALA A 1 102 ? 19.106 10.900 0.979 1.00 27.84 102 ALA A C 1
ATOM 704 O O . ALA A 1 102 ? 19.588 11.694 0.143 1.00 21.97 102 ALA A O 1
ATOM 706 N N . ASN A 1 103 ? 19.870 10.162 1.785 1.00 24.12 103 ASN A N 1
ATOM 707 C CA . ASN A 1 103 ? 21.304 10.136 1.708 1.00 24.48 103 ASN A CA 1
ATOM 708 C C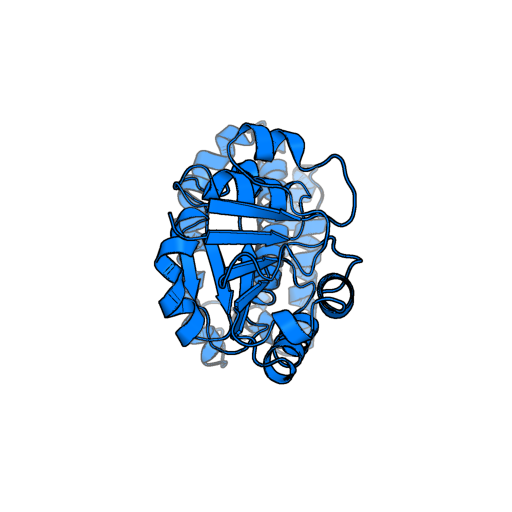 . ASN A 1 103 ? 21.808 9.614 0.375 1.00 23.20 103 ASN A C 1
ATOM 709 O O . ASN A 1 103 ? 22.853 10.129 -0.138 1.00 24.47 103 ASN A O 1
ATOM 714 N N . GLU A 1 104 ? 21.158 8.584 -0.128 1.00 21.16 104 GLU A N 1
ATOM 715 C CA . GLU A 1 104 ? 21.412 7.989 -1.479 1.00 22.91 104 GLU A CA 1
ATOM 716 C C . GLU A 1 104 ? 21.220 9.051 -2.541 1.00 27.47 104 GLU A C 1
ATOM 717 O O . GLU A 1 104 ? 22.088 9.238 -3.427 1.00 27.10 104 GLU A O 1
ATOM 719 N N . ALA A 1 105 ? 20.079 9.745 -2.477 1.00 21.94 105 ALA A N 1
ATOM 720 C CA . ALA A 1 105 ? 19.856 10.793 -3.477 1.00 20.80 105 ALA A CA 1
ATOM 721 C C . ALA A 1 105 ? 20.864 11.933 -3.366 1.00 21.61 105 ALA A C 1
ATOM 722 O O . ALA A 1 105 ? 21.186 12.482 -4.456 1.00 20.08 105 ALA A O 1
ATOM 724 N N . LEU A 1 106 ? 21.315 12.363 -2.238 1.00 19.88 106 LEU A N 1
ATOM 725 C CA A LEU A 1 106 ? 22.333 13.391 -2.113 0.70 20.99 106 LEU A CA 1
ATOM 726 C CA B LEU A 1 106 ? 22.372 13.370 -2.070 0.30 20.85 106 LEU A CA 1
ATOM 727 C C . LEU A 1 106 ? 23.604 12.905 -2.871 1.00 24.14 106 LEU A C 1
ATOM 728 O O . LEU A 1 106 ? 24.171 13.639 -3.664 1.00 22.50 106 LEU A O 1
ATOM 737 N N . ARG A 1 107 ? 24.037 11.696 -2.595 1.00 23.35 107 ARG A N 1
ATOM 738 C CA . ARG A 1 107 ? 25.242 11.180 -3.309 1.00 24.79 107 ARG A CA 1
ATOM 739 C C . ARG A 1 107 ? 24.993 11.126 -4.806 1.00 23.77 107 ARG A C 1
ATOM 740 O O . ARG A 1 107 ? 25.972 11.450 -5.571 1.00 23.18 107 ARG A O 1
ATOM 748 N N . TRP A 1 108 ? 23.834 10.661 -5.293 1.00 20.02 108 TRP A N 1
ATOM 749 C CA . TRP A 1 108 ? 23.450 10.647 -6.615 1.00 19.86 108 TRP A CA 1
ATOM 750 C C . TRP A 1 108 ? 23.648 12.071 -7.234 1.00 20.46 108 TRP A C 1
ATOM 751 O O . TRP A 1 108 ? 24.225 12.298 -8.318 1.00 19.36 108 TRP A O 1
ATOM 762 N N . ALA A 1 109 ? 23.076 13.003 -6.556 1.00 19.22 109 ALA A N 1
ATOM 763 C CA . ALA A 1 109 ? 23.152 14.438 -6.991 1.00 20.16 109 ALA A CA 1
ATOM 764 C C . ALA A 1 109 ? 24.552 14.935 -7.087 1.00 20.64 109 ALA A C 1
ATOM 765 O O . ALA A 1 109 ? 24.920 15.540 -8.146 1.00 18.31 109 ALA A O 1
ATOM 767 N N . GLU A 1 110 ? 25.355 14.669 -6.083 1.00 20.51 110 GLU A N 1
ATOM 768 C CA . GLU A 1 110 ? 26.788 15.016 -6.085 1.00 26.12 110 GLU A CA 1
ATOM 769 C C . GLU A 1 110 ? 27.534 14.451 -7.268 1.00 24.92 110 GLU A C 1
ATOM 770 O O . GLU A 1 110 ? 28.291 15.252 -7.956 1.00 25.76 110 GLU A O 1
ATOM 773 N N . ARG A 1 111 ? 27.254 13.222 -7.625 1.00 22.54 111 ARG A N 1
ATOM 774 C CA . ARG A 1 111 ? 27.916 12.543 -8.793 1.00 24.71 111 ARG A CA 1
ATOM 775 C C . ARG A 1 111 ? 27.587 13.239 -10.081 1.00 23.50 111 ARG A C 1
ATOM 776 O O . ARG A 1 111 ? 28.406 13.321 -10.977 1.00 25.38 111 ARG A O 1
ATOM 784 N N . HIS A 1 112 ? 26.462 13.938 -10.164 1.00 20.23 112 HIS A N 1
ATOM 785 C CA . HIS A 1 112 ? 26.023 14.591 -11.332 1.00 21.65 112 HIS A CA 1
ATOM 786 C C . HIS A 1 112 ? 26.433 16.119 -11.334 1.00 17.99 112 HIS A C 1
ATOM 787 O O . HIS A 1 112 ? 26.103 16.805 -12.314 1.00 21.56 112 HIS A O 1
ATOM 794 N N . GLY A 1 113 ? 27.025 16.625 -10.253 1.00 17.22 113 GLY A N 1
ATOM 795 C CA . GLY A 1 113 ? 27.322 18.053 -10.174 1.00 17.49 113 GLY A CA 1
ATOM 796 C C . GLY A 1 113 ? 26.118 18.889 -9.880 1.00 17.50 113 GLY A C 1
ATOM 797 O O . GLY A 1 113 ? 26.043 20.084 -10.269 1.00 17.74 113 GLY A O 1
ATOM 798 N N . THR A 1 114 ? 25.180 18.300 -9.109 1.00 18.14 114 THR A N 1
ATOM 799 C CA . THR A 1 114 ? 23.870 18.934 -8.801 1.00 15.48 114 THR A CA 1
ATOM 800 C C . THR A 1 114 ? 23.739 19.175 -7.322 1.00 15.33 114 THR A C 1
ATOM 801 O O . THR A 1 114 ? 24.086 18.322 -6.517 1.00 17.42 114 THR A O 1
ATOM 805 N N . GLY A 1 115 ? 23.282 20.340 -6.940 1.00 15.16 115 GLY A N 1
ATOM 806 C CA . GLY A 1 115 ? 23.052 20.660 -5.504 1.00 15.49 115 GLY A CA 1
ATOM 807 C C . GLY A 1 115 ? 21.818 19.928 -5.043 1.00 15.47 115 GLY A C 1
ATOM 808 O O . GLY A 1 115 ? 20.940 19.580 -5.864 1.00 16.14 115 GLY A O 1
ATOM 809 N N . TYR A 1 116 ? 21.759 19.702 -3.738 1.00 14.93 116 TYR A N 1
ATOM 810 C CA . TYR A 1 116 ? 20.692 18.871 -3.246 1.00 14.63 116 TYR A CA 1
ATOM 811 C C . TYR A 1 116 ? 20.178 19.322 -1.904 1.00 16.00 116 TYR A C 1
ATOM 812 O O . TYR A 1 116 ? 20.994 19.537 -1.004 1.00 17.35 116 TYR A O 1
ATOM 821 N N . LEU A 1 117 ? 18.877 19.442 -1.760 1.00 15.61 117 LEU A N 1
ATOM 822 C CA . LEU A 1 117 ? 18.225 19.670 -0.453 1.00 16.77 117 LEU A CA 1
ATOM 823 C C . LEU A 1 117 ? 17.054 18.700 -0.399 1.00 16.03 117 LEU A C 1
ATOM 824 O O . LEU A 1 117 ? 16.308 18.512 -1.355 1.00 16.58 117 LEU A O 1
ATOM 829 N N . ASP A 1 118 ? 16.850 18.069 0.782 1.00 16.11 118 ASP A N 1
ATOM 830 C CA . ASP A 1 118 ? 15.734 17.165 0.983 1.00 16.12 118 ASP A CA 1
ATOM 831 C C . ASP A 1 118 ? 14.713 17.932 1.880 1.00 15.13 118 ASP A C 1
ATOM 832 O O . ASP A 1 118 ? 15.118 18.691 2.786 1.00 18.36 118 ASP A O 1
ATOM 837 N N . GLY A 1 119 ? 13.439 17.744 1.575 1.00 15.84 119 GLY A N 1
ATOM 838 C CA . GLY A 1 119 ? 12.478 18.418 2.411 1.00 15.68 119 GLY A CA 1
ATOM 839 C C . GLY A 1 119 ? 11.288 17.555 2.721 1.00 15.97 119 GLY A C 1
ATOM 840 O O . GLY A 1 119 ? 10.880 16.694 1.923 1.00 17.77 119 GLY A O 1
ATOM 841 N N . ALA A 1 120 ? 10.682 17.868 3.857 1.00 14.18 120 ALA A N 1
ATOM 842 C CA . ALA A 1 120 ? 9.490 17.175 4.315 1.00 13.14 120 ALA A CA 1
ATOM 843 C C . ALA A 1 120 ? 8.358 18.182 4.487 1.00 14.80 120 ALA A C 1
ATOM 844 O O . ALA A 1 120 ? 8.485 19.183 5.228 1.00 15.00 120 ALA A O 1
ATOM 846 N N . ILE A 1 121 ? 7.262 17.950 3.806 1.00 14.83 121 ILE A N 1
ATOM 847 C CA . ILE A 1 121 ? 6.115 18.854 3.822 1.00 15.07 121 ILE A CA 1
ATOM 848 C C . ILE A 1 121 ? 5.199 18.489 4.987 1.00 15.38 121 ILE A C 1
ATOM 849 O O . ILE A 1 121 ? 4.764 17.361 5.080 1.00 17.35 121 ILE A O 1
ATOM 854 N N . MET A 1 122 ? 4.972 19.440 5.882 1.00 15.77 122 MET A N 1
ATOM 855 C CA . MET A 1 122 ? 4.274 19.138 7.155 1.00 17.11 122 MET A CA 1
ATOM 856 C C . MET A 1 122 ? 2.829 19.463 7.138 1.00 19.89 122 MET A C 1
ATOM 857 O O . MET A 1 122 ? 2.250 19.441 8.213 1.00 21.34 122 MET A O 1
ATOM 862 N N . VAL A 1 123 ? 2.249 19.683 6.005 1.00 17.86 123 VAL A N 1
ATOM 863 C CA . VAL A 1 123 ? 0.829 20.068 5.883 1.00 20.05 123 VAL A CA 1
ATOM 864 C C . VAL A 1 123 ? 0.261 19.395 4.689 1.00 19.83 123 VAL A C 1
ATOM 865 O O . VAL A 1 123 ? 0.953 18.885 3.791 1.00 19.00 123 VAL A O 1
ATOM 869 N N . PRO A 1 124 ? -1.048 19.310 4.572 1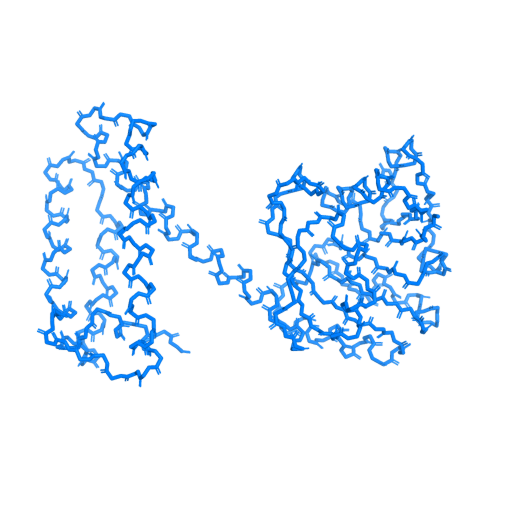.00 19.83 124 PRO A N 1
ATOM 870 C CA . PRO A 1 124 ? -1.614 18.756 3.358 1.00 19.77 124 PRO A CA 1
ATOM 871 C C . PRO A 1 124 ? -1.528 19.703 2.168 1.00 17.31 124 PRO A C 1
ATOM 872 O O . PRO A 1 124 ? -1.310 20.936 2.330 1.00 19.28 124 PRO A O 1
ATOM 876 N N . PRO A 1 125 ? -1.741 19.099 0.978 1.00 19.65 125 PRO A N 1
ATOM 877 C CA . PRO A 1 125 ? -1.650 19.919 -0.239 1.00 20.14 125 PRO A CA 1
ATOM 878 C C . PRO A 1 125 ? -2.415 21.236 -0.235 1.00 19.50 125 PRO A C 1
ATOM 879 O O . PRO A 1 125 ? -1.899 22.256 -0.671 1.00 19.94 125 PRO A O 1
ATOM 883 N N . ALA A 1 126 ? -3.628 21.253 0.365 1.00 20.48 126 ALA A N 1
ATOM 884 C CA . ALA A 1 126 ? -4.440 22.485 0.353 1.00 21.18 126 ALA A CA 1
ATOM 885 C C . ALA A 1 126 ? -3.899 23.542 1.152 1.00 21.53 126 ALA A C 1
ATOM 886 O O . ALA A 1 126 ? -4.277 24.707 0.996 1.00 25.34 126 ALA A O 1
ATOM 888 N N . MET A 1 127 ? -2.978 23.244 2.097 1.00 19.68 127 MET A N 1
ATOM 889 C CA . MET A 1 127 ? -2.393 24.237 2.902 1.00 21.13 127 MET A CA 1
ATOM 890 C C . MET A 1 127 ? -1.021 24.844 2.390 1.00 18.76 127 MET A C 1
ATOM 891 O O . MET A 1 127 ? -0.513 25.846 2.878 1.00 19.15 127 MET A O 1
ATOM 896 N N . VAL A 1 128 ? -0.507 24.175 1.336 1.00 17.99 128 VAL A N 1
ATOM 897 C CA . VAL A 1 128 ? 0.738 24.648 0.753 1.00 19.83 128 VAL A CA 1
ATOM 898 C C . VAL A 1 128 ? 0.567 26.079 0.272 1.00 19.16 128 VAL A C 1
ATOM 899 O O . VAL A 1 128 ? -0.483 26.424 -0.343 1.00 22.42 128 VAL A O 1
ATOM 903 N N . GLY A 1 129 ? 1.495 26.963 0.599 1.00 18.95 129 GLY A N 1
ATOM 904 C CA . GLY A 1 129 ? 1.467 28.381 0.256 1.00 21.72 129 GLY A CA 1
ATOM 905 C C . GLY A 1 129 ? 0.673 29.282 1.163 1.00 25.49 129 GLY A C 1
ATOM 906 O O . GLY A 1 129 ? 0.622 30.485 0.896 1.00 29.11 129 GLY A O 1
ATOM 907 N N . HIS A 1 130 ? 0.009 28.704 2.159 1.00 22.03 130 HIS A N 1
ATOM 908 C CA . HIS A 1 130 ? -0.847 29.413 3.136 1.00 26.41 130 HIS A CA 1
ATOM 909 C C . HIS A 1 130 ? -0.230 29.540 4.469 1.00 29.47 130 HIS A C 1
ATOM 910 O O . HIS A 1 130 ? 0.747 28.827 4.813 1.00 26.54 130 HIS A O 1
ATOM 917 N N . PRO A 1 131 ? -0.682 30.532 5.275 1.00 26.88 131 PRO A N 1
ATOM 918 C CA . PRO A 1 131 ? -0.121 30.694 6.630 1.00 26.81 131 PRO A CA 1
ATOM 919 C C . PRO A 1 131 ? -0.344 29.398 7.412 1.00 23.61 131 PRO A C 1
ATOM 920 O O . PRO A 1 131 ? -1.379 28.716 7.262 1.00 29.51 131 PRO A O 1
ATOM 924 N N . GLY A 1 132 ? 0.682 28.937 8.079 1.00 26.52 132 GLY A N 1
ATOM 925 C CA . GLY A 1 132 ? 0.554 27.630 8.769 1.00 25.31 132 GLY A CA 1
ATOM 926 C C . GLY A 1 132 ? 1.455 26.570 8.121 1.00 26.00 132 GLY A C 1
ATOM 927 O O . GLY A 1 132 ? 1.890 25.562 8.773 1.00 23.26 132 GLY A O 1
ATOM 928 N N . SER A 1 133 ? 1.717 26.726 6.842 1.00 21.90 133 SER A N 1
ATOM 929 C CA . SER A 1 133 ? 2.467 25.713 6.183 1.00 18.62 133 SER A CA 1
ATOM 930 C C . SER A 1 133 ? 3.918 25.812 6.574 1.00 19.47 133 SER A C 1
ATOM 931 O O . SER A 1 133 ? 4.459 26.916 6.755 1.00 20.96 133 SER A O 1
ATOM 934 N N . VAL A 1 134 ? 4.486 24.645 6.912 1.00 16.69 134 VAL A N 1
ATOM 935 C CA . VAL A 1 134 ? 5.887 24.491 7.386 1.00 16.34 134 VAL A CA 1
ATOM 936 C C . VAL A 1 134 ? 6.483 23.396 6.561 1.00 16.07 134 VAL A C 1
ATOM 937 O O . VAL A 1 134 ? 5.890 22.335 6.398 1.00 14.52 134 VAL A O 1
ATOM 941 N N . PHE A 1 135 ? 7.686 23.636 6.056 1.00 14.70 135 PHE A N 1
ATOM 942 C CA . PHE A 1 135 ? 8.475 22.612 5.349 1.00 14.32 135 PHE A CA 1
ATOM 943 C C . PHE A 1 135 ? 9.808 22.497 6.043 1.00 13.55 135 PHE A C 1
ATOM 944 O O . PHE A 1 135 ? 10.444 23.526 6.361 1.00 15.06 135 PHE A O 1
ATOM 952 N N . LEU A 1 136 ? 10.196 21.269 6.409 1.00 13.45 136 LEU A N 1
ATOM 953 C CA . LEU A 1 136 ? 11.470 20.999 7.059 1.00 14.46 136 LEU A CA 1
ATOM 954 C C . LEU A 1 136 ? 12.508 20.563 6.004 1.00 14.83 136 LEU A C 1
ATOM 955 O O . LEU A 1 136 ? 12.161 19.760 5.136 1.00 16.66 136 LEU A O 1
ATOM 960 N N . TYR A 1 137 ? 13.680 21.136 6.033 1.00 13.85 137 TYR A N 1
ATOM 961 C CA . TYR A 1 137 ? 14.716 20.844 5.084 1.00 14.83 137 TYR A CA 1
ATOM 962 C C . TYR A 1 137 ? 16.025 20.355 5.728 1.00 15.49 137 TYR A C 1
ATOM 963 O O . TYR A 1 137 ? 16.389 20.746 6.819 1.00 15.99 137 TYR A O 1
ATOM 972 N N . SER A 1 138 ? 16.735 19.566 4.963 1.00 15.02 138 SER A N 1
ATOM 973 C CA . SER A 1 138 ? 18.041 19.075 5.348 1.00 16.37 138 SER A CA 1
ATOM 974 C C . SER A 1 138 ? 18.907 18.844 4.106 1.00 17.10 138 SER A C 1
ATOM 975 O O . SER A 1 138 ? 18.445 18.374 3.081 1.00 18.40 138 SER A O 1
ATOM 978 N N . GLY A 1 139 ? 20.192 19.124 4.296 1.00 19.29 139 GLY A N 1
ATOM 979 C CA . GLY A 1 139 ? 21.160 19.032 3.161 1.00 19.25 139 GLY A CA 1
ATOM 980 C C . GLY A 1 139 ? 21.910 20.311 3.110 1.00 18.89 139 GLY A C 1
ATOM 981 O O . GLY A 1 139 ? 22.065 21.053 4.021 1.00 20.11 139 GLY A O 1
ATOM 982 N N . SER A 1 140 ? 22.292 20.624 1.867 1.00 20.19 140 SER A N 1
ATOM 983 C CA . SER A 1 140 ? 23.147 21.802 1.701 1.00 21.88 140 SER A CA 1
ATOM 984 C C . SER A 1 140 ? 22.668 23.142 2.283 1.00 20.79 140 SER A C 1
ATOM 985 O O . SER A 1 140 ? 21.629 23.625 1.934 1.00 20.33 140 SER A O 1
ATOM 988 N N . ALA A 1 141 ? 23.463 23.689 3.180 1.00 20.11 141 ALA A N 1
ATOM 989 C CA . ALA A 1 141 ? 23.221 24.976 3.723 1.00 20.70 141 ALA A CA 1
ATOM 990 C C . ALA A 1 141 ? 23.276 26.098 2.650 1.00 20.45 141 ALA A C 1
ATOM 991 O O . ALA A 1 141 ? 22.542 27.058 2.708 1.00 21.12 141 ALA A O 1
ATOM 993 N N . GLU A 1 142 ? 24.164 25.906 1.691 1.00 23.48 142 GLU A N 1
ATOM 994 C CA . GLU A 1 142 ? 24.293 26.890 0.586 1.00 22.01 142 GLU A CA 1
ATOM 995 C C . GLU A 1 142 ? 23.097 26.927 -0.288 1.00 19.36 142 GLU A C 1
ATOM 996 O O . GLU A 1 142 ? 22.602 27.990 -0.660 1.00 20.21 142 GLU A O 1
ATOM 1002 N N . VAL A 1 143 ? 22.567 25.738 -0.601 1.00 19.31 143 VAL A N 1
ATOM 1003 C CA . VAL A 1 143 ? 21.355 25.652 -1.379 1.00 17.91 143 VAL A CA 1
ATOM 1004 C C . VAL A 1 143 ? 20.165 26.287 -0.663 1.00 16.16 143 VAL A C 1
ATOM 1005 O O . VAL A 1 143 ? 19.375 26.995 -1.181 1.00 16.93 143 VAL A O 1
ATOM 1009 N N . PHE A 1 144 ? 20.055 25.927 0.625 1.00 16.56 144 PHE A N 1
ATOM 1010 C CA . PHE A 1 144 ? 19.056 26.524 1.407 1.00 17.22 144 PHE A CA 1
ATOM 1011 C C . PHE A 1 144 ? 19.128 28.082 1.407 1.00 16.63 144 PHE A C 1
ATOM 1012 O O . PHE A 1 144 ? 18.122 28.722 1.219 1.00 18.10 144 PHE A O 1
ATOM 1020 N N . GLU A 1 145 ? 20.333 28.591 1.673 1.00 17.66 145 GLU A N 1
ATOM 1021 C CA . GLU A 1 145 ? 20.478 30.049 1.621 1.00 21.18 145 GLU A CA 1
ATOM 1022 C C . GLU A 1 145 ? 20.120 30.661 0.266 1.00 17.50 145 GLU A C 1
ATOM 1023 O O . GLU A 1 145 ? 19.467 31.693 0.199 1.00 19.82 145 GLU A O 1
ATOM 1029 N N . GLU A 1 146 ? 20.510 30.000 -0.815 1.00 16.69 146 GLU A N 1
ATOM 1030 C CA . GLU A 1 146 ? 20.207 30.459 -2.142 1.00 16.06 146 GLU A CA 1
ATOM 1031 C C . GLU A 1 146 ? 18.750 30.615 -2.443 1.00 17.22 146 GLU A C 1
ATOM 1032 O O . GLU A 1 146 ? 18.267 31.540 -3.057 1.00 18.64 146 GLU A O 1
ATOM 1038 N N . TYR A 1 147 ? 17.950 29.613 -1.970 1.00 15.93 147 TYR A N 1
ATOM 1039 C CA . TYR A 1 147 ? 16.614 29.506 -2.325 1.00 17.13 147 TYR A CA 1
ATOM 1040 C C . TYR A 1 147 ? 15.558 29.664 -1.225 1.00 16.10 147 TYR A C 1
ATOM 1041 O O . TYR A 1 147 ? 14.426 29.539 -1.521 1.00 18.04 147 TYR A O 1
ATOM 1050 N N . LYS A 1 148 ? 15.993 30.002 -0.031 1.00 20.17 148 LYS A N 1
ATOM 1051 C CA . LYS A 1 148 ? 15.013 30.099 1.007 1.00 20.63 148 LYS A CA 1
ATOM 1052 C C . LYS A 1 148 ? 13.922 31.086 0.714 1.00 19.27 148 LYS A C 1
ATOM 1053 O O . LYS A 1 148 ? 12.794 30.801 1.098 1.00 18.85 148 LYS A O 1
ATOM 1059 N N . GLU A 1 149 ? 14.179 32.243 0.067 1.00 19.98 149 GLU A N 1
ATOM 1060 C CA . GLU A 1 149 ? 13.097 33.138 -0.229 1.00 19.36 149 GLU A CA 1
ATOM 1061 C C . GLU A 1 149 ? 12.075 32.596 -1.176 1.00 19.12 149 GLU A C 1
ATOM 1062 O O . GLU A 1 149 ? 10.865 32.753 -1.018 1.00 22.50 149 GLU A O 1
ATOM 1065 N N . THR A 1 150 ? 12.504 31.863 -2.198 1.00 17.83 150 THR A N 1
ATOM 1066 C CA . THR A 1 150 ? 11.592 31.167 -3.094 1.00 17.44 150 THR A CA 1
ATOM 1067 C C . THR A 1 150 ? 10.819 30.052 -2.319 1.00 16.35 150 THR A C 1
ATOM 1068 O O . THR A 1 150 ? 9.617 29.901 -2.468 1.00 18.76 150 THR A O 1
ATOM 1072 N N . LEU A 1 151 ? 11.570 29.309 -1.513 1.00 16.60 151 LEU A N 1
ATOM 1073 C CA . LEU A 1 151 ? 10.930 28.202 -0.798 1.00 17.32 151 LEU A CA 1
ATOM 1074 C C . LEU A 1 151 ? 9.911 28.748 0.229 1.00 17.91 151 LEU A C 1
ATOM 1075 O O . LEU A 1 151 ? 8.925 28.074 0.479 1.00 17.40 151 LEU A O 1
ATOM 1080 N N . ALA A 1 152 ? 10.130 29.935 0.727 1.00 17.29 152 ALA A N 1
ATOM 1081 C CA . ALA A 1 152 ? 9.148 30.514 1.675 1.00 19.61 152 ALA A CA 1
ATOM 1082 C C . ALA A 1 152 ? 7.834 30.767 1.056 1.00 20.77 152 ALA A C 1
ATOM 1083 O O . ALA A 1 152 ? 6.802 30.835 1.766 1.00 24.20 152 ALA A O 1
ATOM 1085 N N . GLY A 1 153 ? 7.685 30.827 -0.268 1.00 19.30 153 GLY A N 1
ATOM 1086 C CA . GLY A 1 153 ? 6.372 30.839 -0.912 1.00 20.31 153 GLY A CA 1
ATOM 1087 C C . GLY A 1 153 ? 5.531 29.598 -0.733 1.00 23.94 153 GLY A C 1
ATOM 1088 O O . GLY A 1 153 ? 4.365 29.583 -1.012 1.00 26.76 153 GLY A O 1
ATOM 1089 N N . LEU A 1 154 ? 6.211 28.433 -0.428 1.00 20.01 154 LEU A N 1
ATOM 1090 C CA . LEU A 1 154 ? 5.543 27.207 -0.258 1.00 19.26 154 LEU A CA 1
ATOM 1091 C C . LEU A 1 154 ? 5.080 27.037 1.223 1.00 19.39 154 LEU A C 1
ATOM 1092 O O . LEU A 1 154 ? 4.076 26.341 1.503 1.00 19.04 154 LEU A O 1
ATOM 1097 N N . GLY A 1 155 ? 5.894 27.494 2.121 1.00 20.90 155 GLY A N 1
ATOM 1098 C CA . GLY A 1 155 ? 5.672 27.321 3.574 1.00 21.19 155 GLY A CA 1
ATOM 1099 C C . GLY A 1 155 ? 6.873 27.829 4.306 1.00 22.76 155 GLY A C 1
ATOM 1100 O O . GLY A 1 155 ? 7.961 28.058 3.724 1.00 22.88 155 GLY A O 1
ATOM 1101 N N . ASP A 1 156 ? 6.797 28.057 5.606 1.00 18.79 156 ASP A N 1
ATOM 1102 C CA . ASP A 1 156 ? 7.859 28.496 6.390 1.00 18.27 156 ASP A CA 1
ATOM 1103 C C . ASP A 1 156 ? 9.016 27.505 6.309 1.00 19.38 156 ASP A C 1
ATOM 1104 O O . ASP A 1 156 ? 8.845 26.376 6.743 1.00 18.49 156 ASP A O 1
ATOM 1109 N N . PRO A 1 157 ? 10.199 27.901 5.826 1.00 19.14 157 PRO A N 1
ATOM 1110 C CA . PRO A 1 157 ? 11.228 26.928 5.597 1.00 19.17 157 PRO A CA 1
ATOM 1111 C C . PRO A 1 157 ? 12.154 26.837 6.819 1.00 20.86 157 PRO A C 1
ATOM 1112 O O . PRO A 1 157 ? 12.637 27.852 7.315 1.00 22.78 157 PRO A O 1
ATOM 1116 N N . VAL A 1 158 ? 12.423 25.651 7.325 1.00 17.83 158 VAL A N 1
ATOM 1117 C CA . VAL A 1 158 ? 13.276 25.366 8.459 1.00 16.90 158 VAL A CA 1
ATOM 1118 C C . VAL A 1 158 ? 14.397 24.447 8.047 1.00 17.64 158 VAL A C 1
ATOM 1119 O O . VAL A 1 158 ? 14.181 23.379 7.564 1.00 20.81 158 VAL A O 1
ATOM 1123 N N . HIS A 1 159 ? 15.665 24.861 8.167 1.00 16.30 159 HIS A N 1
ATOM 1124 C CA . HIS A 1 159 ? 16.786 24.063 7.882 1.00 17.72 159 HIS A CA 1
ATOM 1125 C C . HIS A 1 159 ? 17.252 23.384 9.138 1.00 17.63 159 HIS A C 1
ATOM 1126 O O . HIS A 1 159 ? 17.764 24.066 10.059 1.00 21.95 159 HIS A O 1
ATOM 1133 N N . LEU A 1 160 ? 17.219 22.095 9.081 1.00 17.38 160 LEU A N 1
ATOM 1134 C CA . LEU A 1 160 ? 17.499 21.275 10.291 1.00 18.06 160 LEU A CA 1
ATOM 1135 C C . LEU A 1 160 ? 18.943 21.026 10.442 1.00 23.32 160 LEU A C 1
ATOM 1136 O O . LEU A 1 160 ? 19.412 20.808 11.551 1.00 24.36 160 LEU A O 1
ATOM 1141 N N . GLY A 1 161 ? 19.696 20.971 9.362 1.00 20.47 161 GLY A N 1
ATOM 1142 C CA . GLY A 1 161 ? 21.097 20.508 9.347 1.00 23.78 161 GLY A CA 1
ATOM 1143 C C . GLY A 1 161 ? 21.534 20.000 7.998 1.00 22.23 161 GLY A C 1
ATOM 1144 O O . GLY A 1 161 ? 20.742 19.893 7.064 1.00 18.90 161 GLY A O 1
ATOM 1145 N N . THR A 1 162 ? 22.846 19.666 7.882 1.00 23.59 162 THR A N 1
ATOM 1146 C CA . THR A 1 162 ? 23.406 19.156 6.648 1.00 22.66 162 THR A CA 1
ATOM 1147 C C . THR A 1 162 ? 23.209 17.758 6.237 1.00 19.97 162 THR A C 1
ATOM 1148 O O . THR A 1 162 ? 23.283 17.353 5.096 1.00 24.78 162 THR A O 1
ATOM 1152 N N . GLU A 1 163 ? 22.871 16.853 7.244 1.00 24.42 163 GLU A N 1
ATOM 1153 C CA . GLU A 1 163 ? 22.648 15.481 6.946 1.00 26.86 163 GLU A CA 1
ATOM 1154 C C . GLU A 1 163 ? 21.380 15.317 6.139 1.00 24.55 163 GLU A C 1
ATOM 1155 O O . GLU A 1 163 ? 20.282 15.747 6.583 1.00 24.45 163 GLU A O 1
ATOM 1161 N N . ALA A 1 164 ? 21.434 14.676 5.003 1.00 21.98 164 ALA A N 1
ATOM 1162 C CA . ALA A 1 164 ? 20.369 14.679 4.082 1.00 25.31 164 ALA A CA 1
ATOM 1163 C C . ALA A 1 164 ? 19.031 14.057 4.656 1.00 24.70 164 ALA A C 1
ATOM 1164 O O . ALA A 1 164 ? 17.926 14.502 4.351 1.00 22.39 164 ALA A O 1
ATOM 1166 N N . GLY A 1 165 ? 19.192 13.026 5.484 1.00 21.03 165 GLY A N 1
ATOM 1167 C CA . GLY A 1 165 ? 18.029 12.306 6.009 1.00 20.72 165 GLY A CA 1
ATOM 1168 C C . GLY A 1 165 ? 17.355 12.996 7.215 1.00 18.74 165 GLY A C 1
ATOM 1169 O O . GLY A 1 165 ? 16.364 12.386 7.699 1.00 19.52 165 GLY A O 1
ATOM 1170 N N . LEU A 1 166 ? 17.784 14.099 7.750 1.00 18.21 166 LEU A N 1
ATOM 1171 C CA . LEU A 1 166 ? 17.212 14.712 8.991 1.00 18.41 166 LEU A CA 1
ATOM 1172 C C . LEU A 1 166 ? 15.749 15.129 8.790 1.00 18.99 166 LEU A C 1
ATOM 1173 O O . LEU A 1 166 ? 14.885 14.888 9.660 1.00 18.06 166 LEU A O 1
ATOM 1178 N N . ALA A 1 167 ? 15.386 15.693 7.612 1.00 18.15 167 ALA A N 1
ATOM 1179 C CA . ALA A 1 167 ? 13.976 16.061 7.462 1.00 16.33 167 ALA A CA 1
ATOM 1180 C C . ALA A 1 167 ? 13.070 14.929 7.435 1.00 16.51 167 ALA A C 1
ATOM 1181 O O . ALA A 1 167 ? 12.002 15.013 8.156 1.00 15.84 167 ALA A O 1
ATOM 1183 N N . VAL A 1 168 ? 13.339 13.828 6.752 1.00 15.82 168 VAL A N 1
ATOM 1184 C CA A VAL A 1 168 ? 12.454 12.627 6.723 0.50 16.72 168 VAL A CA 1
ATOM 1185 C CA B VAL A 1 168 ? 12.399 12.754 6.759 0.50 17.06 168 VAL A CA 1
ATOM 1186 C C . VAL A 1 168 ? 12.437 12.072 8.140 1.00 15.32 168 VAL A C 1
ATOM 1187 O O . VAL A 1 168 ? 11.390 11.602 8.582 1.00 15.82 168 VAL A O 1
ATOM 1194 N N . LEU A 1 169 ? 13.573 12.083 8.824 1.00 14.40 169 LEU A N 1
ATOM 1195 C CA . LEU A 1 169 ? 13.599 11.477 10.168 1.00 13.89 169 LEU A CA 1
ATOM 1196 C C . LEU A 1 169 ? 12.697 12.345 11.086 1.00 15.16 169 LEU A C 1
ATOM 1197 O O . LEU A 1 169 ? 11.938 11.757 11.902 1.00 14.68 169 LEU A O 1
ATOM 1202 N N . TYR A 1 170 ? 12.812 13.674 11.043 1.00 14.95 170 TYR A N 1
ATOM 1203 C CA . TYR A 1 170 ? 11.930 14.503 11.855 1.00 13.63 170 TYR A CA 1
ATOM 1204 C C . TYR A 1 170 ? 10.512 14.284 11.547 1.00 13.63 170 TYR A C 1
ATOM 1205 O O . TYR A 1 170 ? 9.608 14.220 12.421 1.00 13.40 170 TYR A O 1
ATOM 1214 N N . ASN A 1 171 ? 10.142 14.209 10.251 1.00 14.16 171 ASN A N 1
ATOM 1215 C CA . ASN A 1 171 ? 8.771 13.958 9.842 1.00 14.81 171 ASN A CA 1
ATOM 1216 C C . ASN A 1 171 ? 8.263 12.638 10.471 1.00 13.63 171 ASN A C 1
ATOM 1217 O O . ASN A 1 171 ? 7.191 12.616 11.040 1.00 14.52 171 ASN A O 1
ATOM 1222 N N . THR A 1 172 ? 9.067 11.600 10.339 1.00 13.78 172 THR A N 1
ATOM 1223 C CA . THR A 1 172 ? 8.740 10.325 10.892 1.00 15.59 172 THR A CA 1
ATOM 1224 C C . THR A 1 172 ? 8.521 10.432 12.396 1.00 13.89 172 THR A C 1
ATOM 1225 O O . THR A 1 172 ? 7.494 9.890 12.907 1.00 13.66 172 THR A O 1
ATOM 1229 N N . ALA A 1 173 ? 9.407 11.102 13.059 1.00 14.31 173 ALA A N 1
ATOM 1230 C CA . ALA A 1 173 ? 9.316 11.274 14.505 1.00 12.51 173 ALA A CA 1
ATOM 1231 C C . ALA A 1 173 ? 8.039 12.032 14.900 1.00 13.49 173 ALA A C 1
ATOM 1232 O O . ALA A 1 173 ? 7.263 11.590 15.805 1.00 12.94 173 ALA A O 1
ATOM 1234 N N . LEU A 1 174 ? 7.766 13.155 14.222 1.00 12.91 174 LEU A N 1
ATOM 1235 C CA . LEU A 1 174 ? 6.617 13.955 14.588 1.00 13.01 174 LEU A CA 1
ATOM 1236 C C . LEU A 1 174 ? 5.316 13.182 14.301 1.00 11.56 174 LEU A C 1
ATOM 1237 O O . LEU A 1 174 ? 4.352 13.304 15.066 1.00 13.40 174 LEU A O 1
ATOM 1242 N N . LEU A 1 175 ? 5.252 12.467 13.191 1.00 12.67 175 LEU A N 1
ATOM 1243 C CA . LEU A 1 175 ? 4.054 11.674 12.935 1.00 13.63 175 LEU A CA 1
ATOM 1244 C C . LEU A 1 175 ? 3.834 10.580 14.017 1.00 12.89 175 LEU A C 1
ATOM 1245 O O . LEU A 1 175 ? 2.725 10.337 14.432 1.00 13.12 175 LEU A O 1
ATOM 1250 N N . SER A 1 176 ? 4.918 9.956 14.448 1.00 13.46 176 SER A N 1
ATOM 1251 C CA . SER A 1 176 ? 4.833 8.906 15.461 1.00 12.74 176 SER A CA 1
ATOM 1252 C C . SER A 1 176 ? 4.220 9.566 16.730 1.00 14.06 176 SER A C 1
ATOM 1253 O O . SER A 1 176 ? 3.300 9.015 17.385 1.00 14.18 176 SER A O 1
ATOM 1256 N N . MET A 1 177 ? 4.729 10.734 17.092 1.00 12.99 177 MET A N 1
ATOM 1257 C CA . MET A 1 177 ? 4.205 11.464 18.233 1.00 13.69 177 MET A CA 1
ATOM 1258 C C . MET A 1 177 ? 2.725 11.797 18.002 1.00 13.93 177 MET A C 1
ATOM 1259 O O . MET A 1 177 ? 1.904 11.695 18.979 1.00 14.39 177 MET A O 1
ATOM 1264 N N . MET A 1 178 ? 2.344 12.214 16.807 1.00 13.46 178 MET A N 1
ATOM 1265 C CA . MET A 1 178 ? 0.953 12.569 16.494 1.00 13.86 178 MET A CA 1
ATOM 1266 C C . MET A 1 178 ? 0.029 11.380 16.686 1.00 13.72 178 MET A C 1
ATOM 1267 O O . MET A 1 178 ? -1.071 11.471 17.262 1.00 13.46 178 MET A O 1
ATOM 1272 N N . TYR A 1 179 ? 0.411 10.192 16.200 1.00 12.17 179 TYR A N 1
ATOM 1273 C CA . TYR A 1 179 ? -0.514 9.034 16.310 1.00 12.60 179 TYR A CA 1
ATOM 1274 C C . TYR A 1 179 ? -0.786 8.720 17.773 1.00 12.64 179 TYR A C 1
ATOM 1275 O O . TYR A 1 179 ? -1.934 8.535 18.225 1.00 13.58 179 TYR A O 1
ATOM 1284 N N . SER A 1 180 ? 0.282 8.717 18.589 1.00 12.97 180 SER A N 1
ATOM 1285 C CA . SER A 1 180 ? 0.085 8.390 20.034 1.00 12.96 180 SER A CA 1
ATOM 1286 C C . SER A 1 180 ? -0.742 9.484 20.732 1.00 13.00 180 SER A C 1
ATOM 1287 O O . SER A 1 180 ? -1.627 9.210 21.559 1.00 14.51 180 SER A O 1
ATOM 1290 N N . SER A 1 181 ? -0.400 10.740 20.463 1.00 13.00 181 SER A N 1
ATOM 1291 C CA . SER A 1 181 ? -1.155 11.865 21.059 1.00 12.88 181 SER A CA 1
ATOM 1292 C C . SER A 1 181 ? -2.604 11.879 20.675 1.00 13.10 181 SER A C 1
ATOM 1293 O O . SER A 1 181 ? -3.524 12.083 21.525 1.00 13.94 181 SER A O 1
ATOM 1296 N N . MET A 1 182 ? -2.941 11.611 19.423 1.00 12.13 182 MET A N 1
ATOM 1297 C CA . MET A 1 182 ? -4.280 11.587 18.964 1.00 14.01 182 MET A CA 1
ATOM 1298 C C . MET A 1 182 ? -5.030 10.430 19.615 1.00 12.70 182 MET A C 1
ATOM 1299 O O . MET A 1 182 ? -6.148 10.615 20.016 1.00 14.50 182 MET A O 1
ATOM 1304 N N . ASN A 1 183 ? -4.385 9.275 19.726 1.00 13.29 183 ASN A N 1
ATOM 1305 C CA . ASN A 1 183 ? -5.033 8.143 20.396 1.00 12.98 183 ASN A CA 1
ATOM 1306 C C . ASN A 1 183 ? -5.356 8.508 21.851 1.00 13.81 183 ASN A C 1
ATOM 1307 O O . ASN A 1 183 ? -6.378 8.086 22.384 1.00 13.98 183 ASN A O 1
ATOM 1312 N N . GLY A 1 184 ? -4.381 9.132 22.533 1.00 13.75 184 GLY A N 1
ATOM 1313 C CA . GLY A 1 184 ? -4.618 9.586 23.881 1.00 13.54 184 GLY A CA 1
ATOM 1314 C C . GLY A 1 184 ? -5.772 10.529 23.979 1.00 12.50 184 GLY A C 1
ATOM 1315 O O . GLY A 1 184 ? -6.641 10.370 24.862 1.00 13.41 184 GLY A O 1
ATOM 1316 N N . PHE A 1 185 ? -5.862 11.505 23.072 1.00 12.59 185 PHE A N 1
ATOM 1317 C CA . PHE A 1 185 ? -7.022 12.367 23.080 1.00 12.22 185 PHE A CA 1
ATOM 1318 C C . PHE A 1 185 ? -8.324 11.599 22.885 1.00 12.58 185 PHE A C 1
ATOM 1319 O O . PHE A 1 185 ? -9.317 11.893 23.546 1.00 13.19 185 PHE A O 1
ATOM 1327 N N . LEU A 1 186 ? -8.336 10.681 21.926 1.00 12.51 186 LEU A N 1
ATOM 1328 C CA . LEU A 1 186 ? -9.577 9.963 21.626 1.00 13.52 186 LEU A CA 1
ATOM 1329 C C . LEU A 1 186 ? -9.974 9.042 22.758 1.00 12.81 186 LEU A C 1
ATOM 1330 O O . LEU A 1 186 ? -11.167 8.923 23.060 1.00 14.49 186 LEU A O 1
ATOM 1335 N N . HIS A 1 187 ? -9.019 8.451 23.485 1.00 13.29 187 HIS A N 1
ATOM 1336 C CA . HIS A 1 187 ? -9.352 7.659 24.641 1.00 13.65 187 HIS A CA 1
ATOM 1337 C C . HIS A 1 187 ? -9.983 8.538 25.757 1.00 13.21 187 HIS A C 1
ATOM 1338 O O . HIS A 1 187 ? -10.993 8.177 26.384 1.00 13.79 187 HIS A O 1
ATOM 1345 N N . ALA A 1 188 ? -9.363 9.706 25.963 1.00 12.71 188 ALA A N 1
ATOM 1346 C CA . ALA A 1 188 ? -9.882 10.691 26.871 1.00 12.77 188 ALA A CA 1
ATOM 1347 C C . ALA A 1 188 ? -11.300 11.135 26.510 1.00 12.92 188 ALA A C 1
ATOM 1348 O O . ALA A 1 188 ? -12.181 11.273 27.370 1.00 12.50 188 ALA A O 1
ATOM 1350 N N . ALA A 1 189 ? -11.528 11.395 25.221 1.00 12.43 189 ALA A N 1
ATOM 1351 C CA . ALA A 1 189 ? -12.824 11.783 24.713 1.00 13.79 189 ALA A CA 1
ATOM 1352 C C . ALA A 1 189 ? -13.843 10.681 24.936 1.00 14.15 189 ALA A C 1
ATOM 1353 O O . ALA A 1 189 ? -14.983 10.951 25.279 1.00 14.89 189 ALA A O 1
ATOM 1355 N N . ALA A 1 190 ? -13.456 9.459 24.719 1.00 14.05 190 ALA A N 1
ATOM 1356 C CA . ALA A 1 190 ? -14.368 8.348 25.035 1.00 13.82 190 ALA A CA 1
ATOM 1357 C C . ALA A 1 190 ? -14.704 8.305 26.525 1.00 13.77 190 ALA A C 1
ATOM 1358 O O . ALA A 1 190 ? -15.883 8.037 26.852 1.00 15.56 190 ALA A O 1
ATOM 1360 N N . LEU A 1 191 ? -13.740 8.525 27.385 1.00 12.79 191 LEU A N 1
ATOM 1361 C CA . LEU A 1 191 ? -13.993 8.552 28.839 1.00 13.35 191 LEU A CA 1
ATOM 1362 C C . LEU A 1 191 ? -14.939 9.612 29.209 1.00 14.74 191 LEU A C 1
ATOM 1363 O O . LEU A 1 191 ? -15.952 9.335 29.853 1.00 16.40 191 LEU A O 1
ATOM 1368 N N . VAL A 1 192 ? -14.706 10.867 28.823 1.00 13.96 192 VAL A N 1
ATOM 1369 C CA . VAL A 1 192 ? -15.716 11.926 29.229 1.00 14.78 192 VAL A CA 1
ATOM 1370 C C . VAL A 1 192 ? -17.015 11.741 28.475 1.00 16.41 192 VAL A C 1
ATOM 1371 O O . VAL A 1 192 ? -18.098 12.077 28.966 1.00 16.02 192 VAL A O 1
ATOM 1375 N N . GLY A 1 193 ? -16.972 11.161 27.285 1.00 16.10 193 GLY A N 1
ATOM 1376 C CA . GLY A 1 193 ? -18.152 10.894 26.495 1.00 15.65 193 GLY A CA 1
ATOM 1377 C C . GLY A 1 193 ? -19.045 9.904 27.171 1.00 15.13 193 GLY A C 1
ATOM 1378 O O . GLY A 1 193 ? -20.262 9.960 26.933 1.00 17.52 193 GLY A O 1
ATOM 1379 N N . SER A 1 194 ? -18.518 9.052 28.061 1.00 15.50 194 SER A N 1
ATOM 1380 C CA . SER A 1 194 ? -19.382 8.085 28.802 1.00 16.88 194 SER A CA 1
ATOM 1381 C C . SER A 1 194 ? -20.263 8.824 29.780 1.00 19.26 194 SER A C 1
ATOM 1382 O O . SER A 1 194 ? -21.250 8.193 30.281 1.00 22.91 194 SER A O 1
ATOM 1385 N N . ALA A 1 195 ? -19.958 10.048 30.106 1.00 17.18 195 ALA A N 1
ATOM 1386 C CA . ALA A 1 195 ? -20.758 10.899 30.946 1.00 19.16 195 ALA A CA 1
ATOM 1387 C C . ALA A 1 195 ? -21.496 11.968 30.132 1.00 19.46 195 ALA A C 1
ATOM 1388 O O . ALA A 1 195 ? -22.092 12.894 30.736 1.00 22.25 195 ALA A O 1
ATOM 1390 N N . GLY A 1 196 ? -21.565 11.813 28.812 1.00 17.52 196 GLY A N 1
ATOM 1391 C CA . GLY A 1 196 ? -22.333 12.705 27.977 1.00 16.55 196 GLY A CA 1
ATOM 1392 C C . GLY A 1 196 ? -21.614 13.933 27.535 1.00 18.31 196 GLY A C 1
ATOM 1393 O O . GLY A 1 196 ? -22.235 14.764 26.877 1.00 21.51 196 GLY A O 1
ATOM 1394 N N . VAL A 1 197 ? -20.284 14.062 27.751 1.00 15.45 197 VAL A N 1
ATOM 1395 C CA . VAL A 1 197 ? -19.543 15.246 27.372 1.00 15.18 197 VAL A CA 1
ATOM 1396 C C . VAL A 1 197 ? -19.124 15.157 25.937 1.00 14.91 197 VAL A C 1
ATOM 1397 O O . VAL A 1 197 ? -18.392 14.240 25.546 1.00 16.95 197 VAL A O 1
ATOM 1401 N N . PRO A 1 198 ? -19.581 16.064 25.058 1.00 15.81 198 PRO A N 1
ATOM 1402 C CA . PRO A 1 198 ? -19.087 16.007 23.681 1.00 16.19 198 PRO A CA 1
ATOM 1403 C C . PRO A 1 198 ? -17.634 16.313 23.511 1.00 14.95 198 PRO A C 1
ATOM 1404 O O . PRO A 1 198 ? -17.055 17.063 24.279 1.00 14.77 198 PRO A O 1
ATOM 1408 N N . ALA A 1 199 ? -17.029 15.724 22.474 1.00 14.16 199 ALA A N 1
ATOM 1409 C CA . ALA A 1 199 ? -15.661 15.962 22.177 1.00 13.97 199 ALA A CA 1
ATOM 1410 C C . ALA A 1 199 ? -15.340 17.441 21.978 1.00 15.84 199 ALA A C 1
ATOM 1411 O O . ALA A 1 199 ? -14.303 17.934 22.404 1.00 15.48 199 ALA A O 1
ATOM 1413 N N . ALA A 1 200 ? -16.258 18.197 21.294 1.00 15.34 200 ALA A N 1
ATOM 1414 C CA . ALA A 1 200 ? -16.000 19.609 21.024 1.00 16.56 200 ALA A CA 1
ATOM 1415 C C . ALA A 1 200 ? -16.008 20.456 22.301 1.00 18.69 200 ALA A C 1
ATOM 1416 O O . ALA A 1 200 ? -15.175 21.317 22.459 1.00 22.43 200 ALA A O 1
ATOM 1418 N N . GLU A 1 201 ? -16.770 20.023 23.296 1.00 14.71 201 GLU A N 1
ATOM 1419 C CA . GLU A 1 201 ? -16.725 20.614 24.659 1.00 16.71 201 GLU A CA 1
ATOM 1420 C C . GLU A 1 201 ? -15.432 20.307 25.380 1.00 15.29 201 GLU A C 1
ATOM 1421 O O . GLU A 1 201 ? -14.713 21.175 25.936 1.00 15.99 201 GLU A O 1
ATOM 1427 N N . PHE A 1 202 ? -15.077 19.030 25.290 1.00 14.99 202 PHE A N 1
ATOM 1428 C CA . PHE A 1 202 ? -13.911 18.468 26.037 1.00 14.12 202 PHE A CA 1
ATOM 1429 C C . PHE A 1 202 ? -12.640 19.217 25.504 1.00 14.50 202 PHE A C 1
ATOM 1430 O O . PHE A 1 202 ? -11.696 19.524 26.276 1.00 14.76 202 PHE A O 1
ATOM 1438 N N . THR A 1 203 ? -12.567 19.526 24.213 1.00 14.73 203 THR A N 1
ATOM 1439 C CA . THR A 1 203 ? -11.348 20.231 23.725 1.00 15.82 203 THR A CA 1
ATOM 1440 C C . THR A 1 203 ? -10.984 21.558 24.342 1.00 15.90 203 THR A C 1
ATOM 1441 O O . THR A 1 203 ? -9.858 22.006 24.395 1.00 15.50 203 THR A O 1
ATOM 1445 N N . LYS A 1 204 ? -12.013 22.262 24.856 1.00 15.34 204 LYS A N 1
ATOM 1446 C CA . LYS A 1 204 ? -11.767 23.543 25.610 1.00 18.60 204 LYS A CA 1
ATOM 1447 C C . LYS A 1 204 ? -10.791 23.365 26.746 1.00 20.59 204 LYS A C 1
ATOM 1448 O O . LYS A 1 204 ? -9.851 24.155 26.907 1.00 25.53 204 LYS A O 1
ATOM 1454 N N . LEU A 1 205 ? -10.928 22.303 27.516 1.00 15.35 205 LEU A N 1
ATOM 1455 C CA . LEU A 1 205 ? -9.967 22.062 28.530 1.00 15.30 205 LEU A CA 1
ATOM 1456 C C . LEU A 1 205 ? -8.786 21.176 28.019 1.00 15.45 205 LEU A C 1
ATOM 1457 O O . LEU A 1 205 ? -7.640 21.459 28.313 1.00 15.55 205 LEU A O 1
ATOM 1462 N N . ALA A 1 206 ? -9.036 20.213 27.177 1.00 13.48 206 ALA A N 1
ATOM 1463 C CA . ALA A 1 206 ? -7.998 19.258 26.818 1.00 14.34 206 ALA A CA 1
ATOM 1464 C C . ALA A 1 206 ? -6.954 19.870 25.859 1.00 13.50 206 ALA A C 1
ATOM 1465 O O . ALA A 1 206 ? -5.771 19.533 26.003 1.00 15.12 206 ALA A O 1
ATOM 1467 N N . VAL A 1 207 ? -7.400 20.667 24.902 1.00 14.35 207 VAL A N 1
ATOM 1468 C CA . VAL A 1 207 ? -6.514 21.270 23.913 1.00 14.33 207 VAL A CA 1
ATOM 1469 C C . VAL A 1 207 ? -6.167 22.684 24.198 1.00 14.80 207 VAL A C 1
ATOM 1470 O O . VAL A 1 207 ? -4.984 23.040 24.090 1.00 16.66 207 VAL A O 1
ATOM 1474 N N . ASP A 1 208 ? -7.152 23.520 24.579 1.00 14.95 208 ASP A N 1
ATOM 1475 C CA . ASP A 1 208 ? -6.754 24.883 24.792 1.00 16.59 208 ASP A CA 1
ATOM 1476 C C . ASP A 1 208 ? -5.914 25.112 25.991 1.00 17.95 208 ASP A C 1
ATOM 1477 O O . ASP A 1 208 ? -5.172 26.070 26.072 1.00 19.90 208 ASP A O 1
ATOM 1482 N N . TRP A 1 209 ? -6.042 24.249 27.020 1.00 15.35 209 TRP A N 1
ATOM 1483 C CA . TRP A 1 209 ? -5.308 24.349 28.244 1.00 14.46 209 TRP A CA 1
ATOM 1484 C C . TRP A 1 209 ? -4.335 23.187 28.415 1.00 13.76 209 TRP A C 1
ATOM 1485 O O . TRP A 1 209 ? -3.130 23.397 28.466 1.00 15.36 209 TRP A O 1
ATOM 1496 N N . PHE A 1 210 ? -4.816 21.959 28.565 1.00 13.05 210 PHE A N 1
ATOM 1497 C CA . PHE A 1 210 ? -3.979 20.871 29.095 1.00 13.55 210 PHE A CA 1
ATOM 1498 C C . PHE A 1 210 ? -2.829 20.522 28.181 1.00 13.93 210 PHE A C 1
ATOM 1499 O O . PHE A 1 210 ? -1.673 20.344 28.636 1.00 13.96 210 PHE A O 1
ATOM 1507 N N . LEU A 1 211 ? -3.124 20.425 26.874 1.00 12.84 211 LEU A N 1
ATOM 1508 C CA . LEU A 1 211 ? -2.082 20.087 25.930 1.00 14.31 211 LEU A CA 1
ATOM 1509 C C . LEU A 1 211 ? -0.833 20.977 26.004 1.00 14.61 211 LEU A C 1
ATOM 1510 O O . LEU A 1 211 ? 0.256 20.469 26.243 1.00 14.57 211 LEU A O 1
ATOM 1515 N N . PRO A 1 212 ? -0.978 22.292 25.863 1.00 15.12 212 PRO A N 1
ATOM 1516 C CA . PRO A 1 212 ? 0.204 23.104 25.957 1.00 15.30 212 PRO A CA 1
ATOM 1517 C C . PRO A 1 212 ? 0.685 23.394 27.359 1.00 17.01 212 PRO A C 1
ATOM 1518 O O . PRO A 1 212 ? 1.916 23.358 27.625 1.00 16.48 212 PRO A O 1
ATOM 1522 N N . ALA A 1 213 ? -0.250 23.644 28.296 1.00 15.18 213 ALA A N 1
ATOM 1523 C CA . ALA A 1 213 ? 0.133 24.121 29.589 1.00 16.19 213 ALA A CA 1
ATOM 1524 C C . ALA A 1 213 ? 0.622 23.099 30.520 1.00 16.45 213 ALA A C 1
ATOM 1525 O O . ALA A 1 213 ? 1.309 23.405 31.516 1.00 18.28 213 ALA A O 1
ATOM 1527 N N . VAL A 1 214 ? 0.170 21.846 30.355 1.00 14.57 214 VAL A N 1
ATOM 1528 C CA . VAL A 1 214 ? 0.580 20.773 31.164 1.00 13.00 214 VAL A CA 1
ATOM 1529 C C . VAL A 1 214 ? 1.508 19.853 30.373 1.00 14.22 214 VAL A C 1
ATOM 1530 O O . VAL A 1 214 ? 2.647 19.665 30.750 1.00 15.67 214 VAL A O 1
ATOM 1534 N N . ILE A 1 215 ? 1.024 19.166 29.348 1.00 13.27 215 ILE A N 1
ATOM 1535 C CA . ILE A 1 215 ? 1.870 18.186 28.638 1.00 13.30 215 ILE A CA 1
ATOM 1536 C C . ILE A 1 215 ? 3.114 18.893 28.100 1.00 13.00 215 ILE A C 1
ATOM 1537 O O . ILE A 1 215 ? 4.253 18.449 28.310 1.00 14.01 215 ILE A O 1
ATOM 1542 N N . GLY A 1 216 ? 2.863 19.946 27.317 1.00 13.55 216 GLY A N 1
ATOM 1543 C CA . GLY A 1 216 ? 3.973 20.634 26.646 1.00 14.77 216 GLY A CA 1
ATOM 1544 C C . GLY A 1 216 ? 4.990 21.209 27.619 1.00 13.21 216 GLY A C 1
ATOM 1545 O O . GLY A 1 216 ? 6.204 21.074 27.517 1.00 14.60 216 GLY A O 1
ATOM 1546 N N . GLN A 1 217 ? 4.474 21.894 28.677 1.00 13.01 217 GLN A N 1
ATOM 1547 C CA A GLN A 1 217 ? 5.368 22.529 29.637 0.50 15.45 217 GLN A CA 1
ATOM 1548 C CA B GLN A 1 217 ? 5.362 22.525 29.650 0.50 14.05 217 GLN A CA 1
ATOM 1549 C C . GLN A 1 217 ? 6.143 21.485 30.403 1.00 14.09 217 GLN A C 1
ATOM 1550 O O . GLN A 1 217 ? 7.333 21.672 30.721 1.00 15.55 217 GLN A O 1
ATOM 1561 N N . ILE A 1 218 ? 5.533 20.321 30.728 1.00 14.00 218 ILE A N 1
ATOM 1562 C CA . ILE A 1 218 ? 6.296 19.291 31.473 1.00 14.02 218 ILE A CA 1
ATOM 1563 C C . ILE A 1 218 ? 7.415 18.724 30.542 1.00 13.64 218 ILE A C 1
ATOM 1564 O O . ILE A 1 218 ? 8.567 18.522 30.945 1.00 14.68 218 ILE A O 1
ATOM 1569 N N . ILE A 1 219 ? 7.093 18.502 29.249 1.00 13.50 219 ILE A N 1
ATOM 1570 C CA . ILE A 1 219 ? 8.124 18.028 28.332 1.00 15.07 219 ILE A CA 1
ATOM 1571 C C . ILE A 1 219 ? 9.344 19.011 28.276 1.00 15.06 219 ILE A C 1
ATOM 1572 O O . ILE A 1 219 ? 10.454 18.588 28.374 1.00 15.03 219 ILE A O 1
ATOM 1577 N N . LYS A 1 220 ? 9.019 20.296 28.167 1.00 14.11 220 LYS A N 1
ATOM 1578 C CA . LYS A 1 220 ? 10.063 21.358 28.158 1.00 15.23 220 LYS A CA 1
ATOM 1579 C C . LYS A 1 220 ? 10.868 21.314 29.436 1.00 16.85 220 LYS A C 1
ATOM 1580 O O . LYS A 1 220 ? 12.129 21.519 29.421 1.00 19.16 220 LYS A O 1
ATOM 1586 N N . ALA A 1 221 ? 10.205 21.094 30.559 1.00 15.31 221 ALA A N 1
ATOM 1587 C CA . ALA A 1 221 ? 10.898 21.110 31.862 1.00 15.26 221 ALA A CA 1
ATOM 1588 C C . ALA A 1 221 ? 11.771 19.897 32.056 1.00 16.91 221 ALA A C 1
ATOM 1589 O O . ALA A 1 221 ? 12.634 19.880 32.967 1.00 19.38 221 ALA A O 1
ATOM 1591 N N . GLU A 1 222 ? 11.478 18.799 31.364 1.00 14.61 222 GLU A N 1
ATOM 1592 C CA . GLU A 1 222 ? 12.069 17.490 31.547 1.00 15.57 222 GLU A CA 1
ATOM 1593 C C . GLU A 1 222 ? 13.116 17.122 30.522 1.00 14.15 222 GLU A C 1
ATOM 1594 O O . GLU A 1 222 ? 13.963 16.242 30.680 1.00 14.75 222 GLU A O 1
ATOM 1600 N N . ALA A 1 223 ? 13.112 17.823 29.380 1.00 14.35 223 ALA A N 1
ATOM 1601 C CA . ALA A 1 223 ? 13.969 17.384 28.257 1.00 15.24 223 ALA A CA 1
ATOM 1602 C C . ALA A 1 223 ? 15.488 17.430 28.591 1.00 14.46 223 ALA A C 1
ATOM 1603 O O . ALA A 1 223 ? 16.198 16.529 28.241 1.00 15.11 223 ALA A O 1
ATOM 1605 N N . PRO A 1 224 ? 15.979 18.510 29.309 1.00 15.11 224 PRO A N 1
ATOM 1606 C CA . PRO A 1 224 ? 17.428 18.454 29.647 1.00 14.68 224 PRO A CA 1
ATOM 1607 C C . PRO A 1 224 ? 17.754 17.294 30.543 1.00 13.84 224 PRO A C 1
ATOM 1608 O O . PRO A 1 224 ? 18.902 16.807 30.466 1.00 16.86 224 PRO A O 1
ATOM 1612 N N . THR A 1 225 ? 16.839 16.889 31.413 1.00 15.23 225 THR A N 1
ATOM 1613 C CA . THR A 1 225 ? 17.069 15.746 32.281 1.00 16.04 225 THR A CA 1
ATOM 1614 C C . THR A 1 225 ? 17.142 14.413 31.486 1.00 16.20 225 THR A C 1
ATOM 1615 O O . THR A 1 225 ? 17.983 13.530 31.658 1.00 16.67 225 THR A O 1
ATOM 1619 N N . ILE A 1 226 ? 16.314 14.321 30.419 1.00 14.57 226 ILE A N 1
ATOM 1620 C CA . ILE A 1 226 ? 16.407 13.234 29.478 1.00 15.93 226 ILE A CA 1
ATOM 1621 C C . ILE A 1 226 ? 17.752 13.102 28.844 1.00 16.71 226 ILE A C 1
ATOM 1622 O O . ILE A 1 226 ? 18.392 12.039 28.772 1.00 17.62 226 ILE A O 1
ATOM 1627 N N . ASP A 1 227 ? 18.256 14.232 28.337 1.00 15.39 227 ASP A N 1
ATOM 1628 C CA . ASP A 1 227 ? 19.536 14.242 27.684 1.00 15.48 227 ASP A CA 1
ATOM 1629 C C . ASP A 1 227 ? 20.697 13.923 28.653 1.00 16.27 227 ASP A C 1
ATOM 1630 O O . ASP A 1 227 ? 21.656 13.276 28.263 1.00 18.53 227 ASP A O 1
ATOM 1635 N N . GLU A 1 228 ? 20.566 14.332 29.923 1.00 15.35 228 GLU A N 1
ATOM 1636 C CA . GLU A 1 228 ? 21.557 13.911 30.948 1.00 16.37 228 GLU A CA 1
ATOM 1637 C C . GLU A 1 228 ? 21.641 12.414 31.143 1.00 16.28 228 GLU A C 1
ATOM 1638 O O . GLU A 1 228 ? 22.761 11.878 31.356 1.00 18.75 228 GLU A O 1
ATOM 1644 N N . GLY A 1 229 ? 20.489 11.758 31.089 1.00 16.10 229 GLY A N 1
ATOM 1645 C CA . GLY A 1 229 ? 20.480 10.276 31.044 1.00 17.76 229 GLY A CA 1
ATOM 1646 C C . GLY A 1 229 ? 20.617 9.542 32.363 1.00 18.45 229 GLY A C 1
ATOM 1647 O O . GLY A 1 229 ? 21.012 8.389 32.338 1.00 21.52 229 GLY A O 1
ATOM 1648 N N . VAL A 1 230 ? 20.367 10.209 33.495 1.00 17.17 230 VAL A N 1
ATOM 1649 C CA . VAL A 1 230 ? 20.399 9.613 34.843 1.00 17.27 230 VAL A CA 1
ATOM 1650 C C . VAL A 1 230 ? 19.000 9.244 35.288 1.00 18.81 230 VAL A C 1
ATOM 1651 O O . VAL A 1 230 ? 18.731 8.117 35.857 1.00 19.99 230 VAL A O 1
ATOM 1655 N N . TYR A 1 231 ? 18.052 10.140 35.105 1.00 16.87 231 TYR A N 1
ATOM 1656 C CA . TYR A 1 231 ? 16.613 9.947 35.383 1.00 16.93 231 TYR A CA 1
ATOM 1657 C C . TYR A 1 231 ? 16.343 9.631 36.805 1.00 18.12 231 TYR A C 1
ATOM 1658 O O . TYR A 1 231 ? 15.687 8.645 37.107 1.00 18.36 231 TYR A O 1
ATOM 1667 N N . PRO A 1 232 ? 16.858 10.426 37.731 1.00 19.08 232 PRO A N 1
ATOM 1668 C CA . PRO A 1 232 ? 16.519 10.120 39.104 1.00 20.15 232 PRO A CA 1
ATOM 1669 C C . PRO A 1 232 ? 15.001 10.178 39.363 1.00 17.29 232 PRO A C 1
ATOM 1670 O O . PRO A 1 232 ? 14.238 11.035 38.873 1.00 19.85 232 PRO A O 1
ATOM 1674 N N . GLY A 1 233 ? 14.566 9.197 40.203 1.00 20.12 233 GLY A N 1
ATOM 1675 C CA . GLY A 1 233 ? 13.190 9.080 40.562 1.00 21.12 233 GLY A CA 1
ATOM 1676 C C . GLY A 1 233 ? 12.677 9.598 41.861 1.00 23.33 233 GLY A C 1
ATOM 1677 O O . GLY A 1 233 ? 11.498 9.417 42.155 1.00 24.62 233 GLY A O 1
ATOM 1678 N N . ASP A 1 234 ? 13.479 10.476 42.485 1.00 27.17 234 ASP A N 1
ATOM 1679 C CA . ASP A 1 234 ? 13.025 11.094 43.747 1.00 30.06 234 ASP A CA 1
ATOM 1680 C C . ASP A 1 234 ? 11.795 11.918 43.748 1.00 27.45 234 ASP A C 1
ATOM 1681 O O . ASP A 1 234 ? 11.082 11.945 44.783 1.00 33.78 234 ASP A O 1
ATOM 1686 N N . ALA A 1 235 ? 11.498 12.673 42.708 1.00 30.97 235 ALA A N 1
ATOM 1687 C CA . ALA A 1 235 ? 10.294 13.463 42.672 1.00 30.25 235 ALA A CA 1
ATOM 1688 C C . ALA A 1 235 ? 9.112 12.666 42.228 1.00 32.11 235 ALA A C 1
ATOM 1689 O O . ALA A 1 235 ? 8.035 13.216 42.068 1.00 34.80 235 ALA A O 1
ATOM 1691 N N . GLY A 1 236 ? 9.317 11.392 41.923 1.00 28.76 236 GLY A N 1
ATOM 1692 C CA . GLY A 1 236 ? 8.243 10.532 41.382 1.00 27.37 236 GLY A CA 1
ATOM 1693 C C . GLY A 1 236 ? 8.783 9.478 40.472 1.00 23.14 236 GLY A C 1
ATOM 1694 O O . GLY A 1 236 ? 9.523 9.792 39.545 1.00 25.72 236 GLY A O 1
ATOM 1695 N N . SER A 1 237 ? 8.509 8.187 40.714 1.00 20.27 237 SER A N 1
ATOM 1696 C CA . SER A 1 237 ? 9.151 7.166 40.032 1.00 18.69 237 SER A CA 1
ATOM 1697 C C . SER A 1 237 ? 8.255 6.538 38.948 1.00 19.15 237 SER A C 1
ATOM 1698 O O . SER A 1 237 ? 7.045 6.678 38.946 1.00 20.61 237 SER A O 1
ATOM 1701 N N . LEU A 1 238 ? 8.904 5.822 38.048 1.00 18.74 238 LEU A N 1
ATOM 1702 C CA . LEU A 1 238 ? 8.256 5.103 37.016 1.00 18.05 238 LEU A CA 1
ATOM 1703 C C . LEU A 1 238 ? 7.272 4.123 37.608 1.00 21.63 238 LEU A C 1
ATOM 1704 O O . LEU A 1 238 ? 6.128 4.024 37.154 1.00 21.38 238 LEU A O 1
ATOM 1709 N N . GLU A 1 239 ? 7.728 3.327 38.590 1.00 19.14 239 GLU A N 1
ATOM 1710 C CA . GLU A 1 239 ? 6.754 2.398 39.145 1.00 21.90 239 GLU A CA 1
ATOM 1711 C C . GLU A 1 239 ? 5.550 3.062 39.790 1.00 21.01 239 GLU A C 1
ATOM 1712 O O . GLU A 1 239 ? 4.406 2.483 39.803 1.00 22.81 239 GLU A O 1
ATOM 1718 N N . MET A 1 240 ? 5.566 4.270 40.362 1.00 19.17 240 MET A N 1
ATOM 1719 C CA . MET A 1 240 ? 4.423 4.965 40.873 1.00 20.04 240 MET A CA 1
ATOM 1720 C C . MET A 1 240 ? 3.355 5.209 39.799 1.00 21.59 240 MET A C 1
ATOM 1721 O O . MET A 1 240 ? 2.194 5.207 40.035 1.00 21.81 240 MET A O 1
ATOM 1726 N N . ASN A 1 241 ? 3.809 5.418 38.603 1.00 19.61 241 ASN A N 1
ATOM 1727 C CA . ASN A 1 241 ? 2.950 5.586 37.419 1.00 19.05 241 ASN A CA 1
ATOM 1728 C C . ASN A 1 241 ? 2.262 4.338 36.992 1.00 20.04 241 ASN A C 1
ATOM 1729 O O . ASN A 1 241 ? 1.163 4.459 36.389 1.00 20.26 241 ASN A O 1
ATOM 1734 N N . VAL A 1 242 ? 2.821 3.188 37.303 1.00 20.95 242 VAL A N 1
ATOM 1735 C CA . VAL A 1 242 ? 2.082 1.924 37.002 1.00 21.54 242 VAL A CA 1
ATOM 1736 C C . VAL A 1 242 ? 0.851 1.979 37.857 1.00 21.20 242 VAL A C 1
ATOM 1737 O O . VAL A 1 242 ? -0.284 1.588 37.374 1.00 21.31 242 VAL A O 1
ATOM 1741 N N . THR A 1 243 ? 0.866 2.380 39.113 1.00 21.00 243 THR A N 1
ATOM 1742 C CA . THR A 1 243 ? -0.307 2.564 39.979 1.00 22.34 243 THR A CA 1
ATOM 1743 C C . THR A 1 243 ? -1.390 3.469 39.392 1.00 22.93 243 THR A C 1
ATOM 1744 O O . THR A 1 243 ? -2.610 3.201 39.354 1.00 21.67 243 THR A O 1
ATOM 1748 N N . THR A 1 244 ? -0.956 4.624 38.836 1.00 18.21 244 THR A N 1
ATOM 1749 C CA . THR A 1 244 ? -1.886 5.604 38.277 1.00 18.43 244 THR A CA 1
ATOM 1750 C C . THR A 1 244 ? -2.592 4.925 37.042 1.00 16.55 244 THR A C 1
ATOM 1751 O O . THR A 1 244 ? -3.776 5.066 36.903 1.00 18.22 244 THR A O 1
ATOM 1755 N N . LEU A 1 245 ? -1.874 4.192 36.244 1.00 16.47 245 LEU A N 1
ATOM 1756 C CA . LEU A 1 245 ? -2.440 3.542 35.082 1.00 14.88 245 LEU A CA 1
ATOM 1757 C C . LEU A 1 245 ? -3.432 2.448 35.508 1.00 18.22 245 LEU A C 1
ATOM 1758 O O . LEU A 1 245 ? -4.454 2.280 34.843 1.00 18.22 245 LEU A O 1
ATOM 1763 N N . LYS A 1 246 ? -3.038 1.705 36.546 1.00 20.39 246 LYS A N 1
ATOM 1764 C CA . LYS A 1 246 ? -4.051 0.691 37.077 1.00 21.36 246 LYS A CA 1
ATOM 1765 C C . LYS A 1 246 ? -5.350 1.380 37.448 1.00 21.61 246 LYS A C 1
ATOM 1766 O O . LYS A 1 246 ? -6.491 0.824 37.143 1.00 22.13 246 LYS A O 1
ATOM 1772 N N . HIS A 1 247 ? -5.305 2.566 38.059 1.00 18.86 247 HIS A N 1
ATOM 1773 C CA . HIS A 1 247 ? -6.424 3.362 38.408 1.00 21.34 247 HIS A CA 1
ATOM 1774 C C . HIS A 1 247 ? -7.265 3.771 37.161 1.00 20.63 247 HIS A C 1
ATOM 1775 O O . HIS A 1 247 ? -8.536 3.723 37.107 1.00 20.74 247 HIS A O 1
ATOM 1782 N N . ILE A 1 248 ? -6.535 4.262 36.137 1.00 18.31 248 ILE A N 1
ATOM 1783 C CA . ILE A 1 248 ? -7.169 4.665 34.918 1.00 16.77 248 ILE A CA 1
ATOM 1784 C C . ILE A 1 248 ? -7.934 3.488 34.325 1.00 17.26 248 ILE A C 1
ATOM 1785 O O . ILE A 1 248 ? -9.060 3.644 33.776 1.00 18.09 248 ILE A O 1
ATOM 1790 N N . ILE A 1 249 ? -7.293 2.352 34.332 1.00 17.08 249 ILE A N 1
ATOM 1791 C CA . ILE A 1 249 ? -7.900 1.082 33.755 1.00 17.57 249 ILE A CA 1
ATOM 1792 C C . ILE A 1 249 ? -9.122 0.791 34.556 1.00 19.00 249 ILE A C 1
ATOM 1793 O O . ILE A 1 249 ? -10.171 0.454 33.956 1.00 18.55 249 ILE A O 1
ATOM 1798 N N . GLY A 1 250 ? -9.068 0.798 35.867 1.00 19.98 250 GLY A N 1
ATOM 1799 C CA . GLY A 1 250 ? -10.258 0.523 36.690 1.00 18.76 250 GLY A CA 1
ATOM 1800 C C . GLY A 1 250 ? -11.397 1.499 36.512 1.00 20.77 250 GLY A C 1
ATOM 1801 O O . GLY A 1 250 ? -12.592 1.137 36.361 1.00 20.90 250 GLY A O 1
ATOM 1802 N N . THR A 1 251 ? -11.118 2.786 36.347 1.00 18.65 251 THR A N 1
ATOM 1803 C CA . THR A 1 251 ? -12.131 3.733 36.110 1.00 17.44 251 THR A CA 1
ATOM 1804 C C . THR A 1 251 ? -12.744 3.544 34.689 1.00 16.62 251 THR A C 1
ATOM 1805 O O . THR A 1 251 ? -13.940 3.743 34.459 1.00 17.54 251 THR A O 1
ATOM 1809 N N . SER A 1 252 ? -11.884 3.256 33.688 1.00 15.93 252 SER A N 1
ATOM 1810 C CA . SER A 1 252 ? -12.348 2.990 32.375 1.00 16.03 252 SER A CA 1
ATOM 1811 C C . SER A 1 252 ? -13.357 1.844 32.409 1.00 18.38 252 SER A C 1
ATOM 1812 O O . SER A 1 252 ? -14.413 1.888 31.758 1.00 18.13 252 SER A O 1
ATOM 1815 N N . GLN A 1 253 ? -12.985 0.795 33.141 1.00 17.59 253 GLN A N 1
ATOM 1816 C CA . GLN A 1 253 ? -13.931 -0.423 33.190 1.00 16.71 253 GLN A CA 1
ATOM 1817 C C . GLN A 1 253 ? -15.237 -0.009 33.875 1.00 18.41 253 GLN A C 1
ATOM 1818 O O . GLN A 1 253 ? -16.310 -0.402 33.348 1.00 18.63 253 GLN A O 1
ATOM 1824 N N . GLU A 1 254 ? -15.223 0.785 34.933 1.00 17.16 254 GLU A N 1
ATOM 1825 C CA . GLU A 1 254 ? -16.452 1.243 35.639 1.00 18.55 254 GLU A CA 1
ATOM 1826 C C . GLU A 1 254 ? -17.308 2.082 34.697 1.00 17.28 254 GLU A C 1
ATOM 1827 O O . GLU A 1 254 ? -18.538 2.003 34.727 1.00 22.68 254 GLU A O 1
ATOM 1830 N N . GLN A 1 255 ? -16.677 2.834 33.762 1.00 16.88 255 GLN A N 1
ATOM 1831 C CA . GLN A 1 255 ? -17.409 3.604 32.813 1.00 18.06 255 GLN A CA 1
ATOM 1832 C C . GLN A 1 255 ? -17.851 2.926 31.528 1.00 19.48 255 GLN A C 1
ATOM 1833 O O . GLN A 1 255 ? -18.528 3.523 30.669 1.00 20.91 255 GLN A O 1
ATOM 1839 N N . GLY A 1 256 ? -17.431 1.678 31.371 1.00 17.01 256 GLY A N 1
ATOM 1840 C CA . GLY A 1 256 ? -17.782 0.929 30.158 1.00 17.74 256 GLY A CA 1
ATOM 1841 C C . GLY A 1 256 ? -16.989 1.349 28.953 1.00 19.01 256 GLY A C 1
ATOM 1842 O O . GLY A 1 256 ? -17.460 1.237 27.804 1.00 22.24 256 GLY A O 1
ATOM 1843 N N . VAL A 1 257 ? -15.757 1.847 29.171 1.00 15.80 257 VAL A N 1
ATOM 1844 C CA . VAL A 1 257 ? -14.912 2.292 28.123 1.00 16.17 257 VAL A CA 1
ATOM 1845 C C . VAL A 1 257 ? -13.746 1.353 27.921 1.00 15.53 257 VAL A C 1
ATOM 1846 O O . VAL A 1 257 ? -13.208 0.812 28.914 1.00 18.03 257 VAL A O 1
ATOM 1850 N N . ASP A 1 258 ? -13.336 1.133 26.716 1.00 15.99 258 ASP A N 1
ATOM 1851 C CA . ASP A 1 258 ? -12.314 0.183 26.383 1.00 16.45 258 ASP A CA 1
ATOM 1852 C C . ASP A 1 258 ? -11.012 0.544 27.090 1.00 17.51 258 ASP A C 1
ATOM 1853 O O . ASP A 1 258 ? -10.675 1.696 27.238 1.00 19.57 258 ASP A O 1
ATOM 1858 N N . THR A 1 259 ? -10.260 -0.475 27.487 1.00 16.52 259 THR A N 1
ATOM 1859 C CA . THR A 1 259 ? -9.026 -0.256 28.236 1.00 17.51 259 THR A CA 1
ATOM 1860 C C . THR A 1 259 ? -7.761 -0.490 27.436 1.00 17.28 259 THR A C 1
ATOM 1861 O O . THR A 1 259 ? -6.670 -0.372 28.033 1.00 18.99 259 THR A O 1
ATOM 1865 N N . GLU A 1 260 ? -7.801 -0.738 26.132 1.00 17.35 260 GLU A N 1
ATOM 1866 C CA . GLU A 1 260 ? -6.604 -1.105 25.402 1.00 18.50 260 GLU A CA 1
ATOM 1867 C C . GLU A 1 260 ? -5.528 -0.033 25.544 1.00 21.52 260 GLU A C 1
ATOM 1868 O O . GLU A 1 260 ? -4.406 -0.364 25.816 1.00 20.54 260 GLU A O 1
ATOM 1874 N N . ILE A 1 261 ? -5.910 1.243 25.400 1.00 17.38 261 ILE A N 1
ATOM 1875 C CA . ILE A 1 261 ? -4.889 2.318 25.427 1.00 16.91 261 ILE A CA 1
ATOM 1876 C C . ILE A 1 261 ? -4.126 2.337 26.802 1.00 18.09 261 ILE A C 1
ATOM 1877 O O . ILE A 1 261 ? -2.916 2.225 26.831 1.00 18.58 261 ILE A O 1
ATOM 1882 N N . PRO A 1 262 ? -4.836 2.434 27.946 1.00 16.51 262 PRO A N 1
ATOM 1883 C CA . PRO A 1 262 ? -4.103 2.467 29.218 1.00 16.26 262 PRO A CA 1
ATOM 1884 C C . PRO A 1 262 ? -3.442 1.122 29.518 1.00 19.63 262 PRO A C 1
ATOM 1885 O O . PRO A 1 262 ? -2.370 1.129 30.125 1.00 18.88 262 PRO A O 1
ATOM 1889 N N . VAL A 1 263 ? -4.055 -0.006 29.082 1.00 17.78 263 VAL A N 1
ATOM 1890 C CA . VAL A 1 263 ? -3.297 -1.282 29.342 1.00 18.71 263 VAL A CA 1
ATOM 1891 C C . VAL A 1 263 ? -2.033 -1.371 28.573 1.00 20.55 263 VAL A C 1
ATOM 1892 O O . VAL A 1 263 ? -1.031 -1.859 29.135 1.00 22.82 263 VAL A O 1
ATOM 1896 N N . ARG A 1 264 ? -1.983 -0.983 27.318 1.00 21.60 264 ARG A N 1
ATOM 1897 C CA . ARG A 1 264 ? -0.730 -0.966 26.540 1.00 23.63 264 ARG A CA 1
ATOM 1898 C C . ARG A 1 264 ? 0.269 0.014 27.147 1.00 26.70 264 ARG A C 1
ATOM 1899 O O . ARG A 1 264 ? 1.475 -0.255 27.129 1.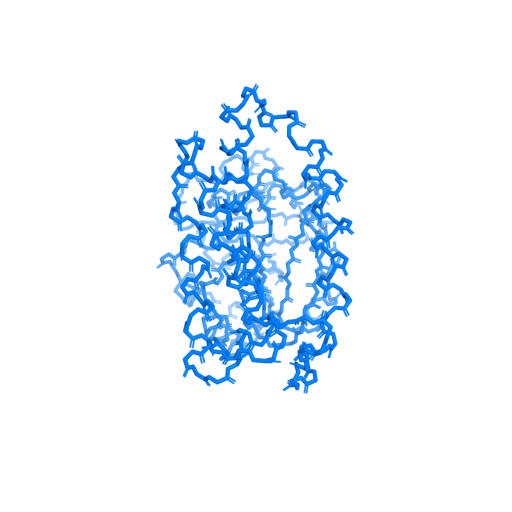00 23.86 264 ARG A O 1
ATOM 1905 N N . ASN A 1 265 ? -0.217 1.172 27.644 1.00 20.28 265 ASN A N 1
ATOM 1906 C CA . ASN A 1 265 ? 0.692 2.118 28.336 1.00 19.84 265 ASN A CA 1
ATOM 1907 C C . ASN A 1 265 ? 1.205 1.506 29.603 1.00 22.48 265 ASN A C 1
ATOM 1908 O O . ASN A 1 265 ? 2.438 1.694 29.840 1.00 22.90 265 ASN A O 1
ATOM 1913 N N . LYS A 1 266 ? 0.416 0.772 30.351 1.00 19.68 266 LYS A N 1
ATOM 1914 C CA . LYS A 1 266 ? 0.916 0.089 31.515 1.00 23.25 266 LYS A CA 1
ATOM 1915 C C . LYS A 1 266 ? 1.942 -0.989 31.079 1.00 27.14 266 LYS A C 1
ATOM 1916 O O . LYS A 1 266 ? 3.041 -1.089 31.618 1.00 26.44 266 LYS A O 1
ATOM 1922 N N . GLU A 1 267 ? 1.701 -1.692 30.018 1.00 27.08 267 GLU A N 1
ATOM 1923 C CA . GLU A 1 267 ? 2.739 -2.659 29.582 1.00 29.84 267 GLU A CA 1
ATOM 1924 C C . GLU A 1 267 ? 4.073 -2.059 29.223 1.00 30.47 267 GLU A C 1
ATOM 1925 O O . GLU A 1 267 ? 5.094 -2.764 29.446 1.00 32.86 267 GLU A O 1
ATOM 1931 N N . LEU A 1 268 ? 4.134 -0.882 28.632 1.00 27.83 268 LEU A N 1
ATOM 1932 C CA . LEU A 1 268 ? 5.401 -0.252 28.376 1.00 26.32 268 LEU A CA 1
ATOM 1933 C C . LEU A 1 268 ? 6.131 -0.069 29.697 1.00 28.89 268 LEU A C 1
ATOM 1934 O O . LEU A 1 268 ? 7.384 -0.300 29.696 1.00 28.75 268 LEU A O 1
ATOM 1939 N N . LEU A 1 269 ? 5.402 0.286 30.769 1.00 23.39 269 LEU A 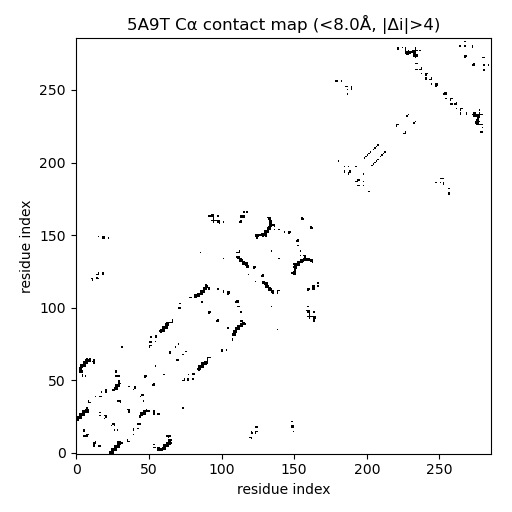N 1
ATOM 1940 C CA . LEU A 1 269 ? 6.001 0.488 32.100 1.00 23.09 269 LEU A CA 1
ATOM 1941 C C . LEU A 1 269 ? 6.439 -0.810 32.731 1.00 26.12 269 LEU A C 1
ATOM 1942 O O . LEU A 1 269 ? 7.460 -0.876 33.402 1.00 27.94 269 LEU A O 1
ATOM 1947 N N . ASP A 1 270 ? 5.624 -1.820 32.627 1.00 28.85 270 ASP A N 1
ATOM 1948 C CA . ASP A 1 270 ? 6.040 -3.173 33.136 1.00 27.46 270 ASP A CA 1
ATOM 1949 C C . ASP A 1 270 ? 7.342 -3.653 32.488 1.00 25.15 270 ASP A C 1
ATOM 1950 O O . ASP A 1 270 ? 8.260 -4.166 33.218 1.00 29.28 270 ASP A O 1
ATOM 1955 N N . ARG A 1 271 ? 7.545 -3.434 31.213 1.00 25.13 271 ARG A N 1
ATOM 1956 C CA . ARG A 1 271 ? 8.822 -3.773 30.507 1.00 27.37 271 ARG A CA 1
ATOM 1957 C C . ARG A 1 271 ? 10.014 -3.048 31.168 1.00 30.52 271 ARG A C 1
ATOM 1958 O O . ARG A 1 271 ? 11.108 -3.583 31.415 1.00 28.43 271 ARG A O 1
ATOM 1966 N N . ALA A 1 272 ? 9.821 -1.780 31.450 1.00 25.37 272 ALA A N 1
ATOM 1967 C CA . ALA A 1 272 ? 10.816 -0.966 32.081 1.00 24.09 272 ALA A CA 1
ATOM 1968 C C . ALA A 1 272 ? 11.083 -1.365 33.507 1.00 23.05 272 ALA A C 1
ATOM 1969 O O . ALA A 1 272 ? 12.296 -1.382 33.879 1.00 24.73 272 ALA A O 1
ATOM 1971 N N . VAL A 1 273 ? 10.074 -1.729 34.291 1.00 21.28 273 VAL A N 1
ATOM 1972 C CA . VAL A 1 273 ? 10.274 -2.140 35.679 1.00 23.46 273 VAL A CA 1
ATOM 1973 C C . VAL A 1 273 ? 11.067 -3.504 35.630 1.00 28.07 273 VAL A C 1
ATOM 1974 O O . VAL A 1 273 ? 12.078 -3.665 36.364 1.00 25.32 273 VAL A O 1
ATOM 1978 N N . ALA A 1 274 ? 10.723 -4.370 34.659 1.00 27.13 274 ALA A N 1
ATOM 1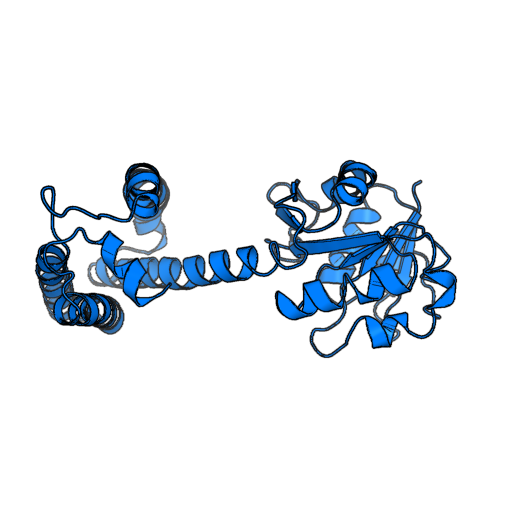979 C CA . ALA A 1 274 ? 11.556 -5.645 34.513 1.00 31.51 274 ALA A CA 1
ATOM 1980 C C . ALA A 1 274 ? 13.004 -5.416 34.137 1.00 34.27 274 ALA A C 1
ATOM 1981 O O . ALA A 1 274 ? 13.868 -6.224 34.509 1.00 34.02 274 ALA A O 1
ATOM 1983 N N . ALA A 1 275 ? 13.297 -4.427 33.321 1.00 27.88 275 ALA A N 1
ATOM 1984 C CA . ALA A 1 275 ? 14.621 -4.033 32.978 1.00 26.83 275 ALA A CA 1
ATOM 1985 C C . ALA A 1 275 ? 15.367 -3.249 34.039 1.00 28.12 275 ALA A C 1
ATOM 1986 O O . ALA A 1 275 ? 16.453 -2.830 33.721 1.00 31.45 275 ALA A O 1
ATOM 1988 N N . GLY A 1 276 ? 14.816 -2.943 35.214 1.00 26.60 276 GLY A N 1
ATOM 1989 C CA . GLY A 1 276 ? 15.533 -2.187 36.251 1.00 27.55 276 GLY A CA 1
ATOM 1990 C C . GLY A 1 276 ? 15.247 -0.712 36.470 1.00 28.25 276 GLY A C 1
ATOM 1991 O O . GLY A 1 276 ? 15.848 -0.087 37.322 1.00 26.95 276 GLY A O 1
ATOM 1992 N N . PHE A 1 277 ? 14.256 -0.157 35.736 1.00 23.17 277 PHE A N 1
ATOM 1993 C CA . PHE A 1 277 ? 14.006 1.259 35.760 1.00 23.93 277 PHE A CA 1
ATOM 1994 C C . PHE A 1 277 ? 12.910 1.696 36.658 1.00 20.46 277 PHE A C 1
ATOM 1995 O O . PHE A 1 277 ? 12.545 2.855 36.733 1.00 21.17 277 PHE A O 1
ATOM 2003 N N . GLY A 1 278 ? 12.351 0.785 37.485 1.00 20.60 278 GLY A N 1
ATOM 2004 C CA . GLY A 1 278 ? 11.255 1.191 38.312 1.00 20.01 278 GLY A CA 1
ATOM 2005 C C . GLY A 1 278 ? 11.433 2.361 39.256 1.00 20.10 278 GLY A C 1
ATOM 2006 O O . GLY A 1 278 ? 10.479 3.068 39.539 1.00 20.23 278 GLY A O 1
ATOM 2007 N N . GLU A 1 279 ? 12.642 2.508 39.831 1.00 21.61 279 GLU A N 1
ATOM 2008 C CA . GLU A 1 279 ? 12.858 3.625 40.762 1.00 20.87 279 GLU A CA 1
ATOM 2009 C C . GLU A 1 279 ? 13.437 4.872 40.117 1.00 19.47 279 GLU A C 1
ATOM 2010 O O . GLU A 1 279 ? 13.658 5.891 40.828 1.00 22.55 279 GLU A O 1
ATOM 2016 N N . SER A 1 280 ? 13.654 4.786 38.798 1.00 19.65 280 SER A N 1
ATOM 2017 C CA . SER A 1 280 ? 14.003 5.966 38.004 1.00 18.41 280 SER A CA 1
ATOM 2018 C C . SER A 1 280 ? 12.764 6.771 37.689 1.00 18.11 280 SER A C 1
ATOM 2019 O O . SER A 1 280 ? 11.651 6.363 37.988 1.00 18.81 280 SER A O 1
ATOM 2022 N N . SER A 1 281 ? 12.918 7.931 36.992 1.00 19.00 281 SER A N 1
ATOM 2023 C CA . SER A 1 281 ? 11.709 8.692 36.667 1.00 19.10 281 SER A CA 1
ATOM 2024 C C . SER A 1 281 ? 10.998 8.022 35.465 1.00 14.63 281 SER A C 1
ATOM 2025 O O . SER A 1 281 ? 11.549 7.147 34.814 1.00 17.35 281 SER A O 1
ATOM 2028 N N . TYR A 1 282 ? 9.800 8.506 35.209 1.00 17.14 282 TYR A N 1
ATOM 2029 C CA . TYR A 1 282 ? 8.961 7.990 34.127 1.00 16.79 282 TYR A CA 1
ATOM 2030 C C . TYR A 1 282 ? 9.728 7.973 32.833 1.00 16.07 282 TYR A C 1
ATOM 2031 O O . TYR A 1 282 ? 9.666 7.080 32.025 1.00 15.73 282 TYR A O 1
ATOM 2040 N N . TYR A 1 283 ? 10.471 9.067 32.592 1.00 16.88 283 TYR A N 1
ATOM 2041 C CA . TYR A 1 283 ? 11.116 9.360 31.296 1.00 16.01 283 TYR A CA 1
ATOM 2042 C C . TYR A 1 283 ? 12.209 8.393 30.942 1.00 15.80 283 TYR A C 1
ATOM 2043 O O . TYR A 1 283 ? 12.556 8.255 29.794 1.00 16.23 283 TYR A O 1
ATOM 2052 N N . SER A 1 284 ? 12.710 7.610 31.953 1.00 14.81 284 SER A N 1
ATOM 2053 C CA . SER A 1 284 ? 13.650 6.565 31.705 1.00 15.83 284 SER A CA 1
ATOM 2054 C C . SER A 1 284 ? 13.163 5.442 30.761 1.00 14.82 284 SER A C 1
ATOM 2055 O O . SER A 1 284 ? 13.989 4.759 30.171 1.00 17.17 284 SER A O 1
ATOM 2058 N N . VAL A 1 285 ? 11.845 5.397 30.580 1.00 16.82 285 VAL A N 1
ATOM 2059 C CA . VAL A 1 285 ? 11.240 4.420 29.609 1.00 18.57 285 VAL A CA 1
ATOM 2060 C C . VAL A 1 285 ? 11.818 4.582 28.240 1.00 17.82 285 VAL A C 1
ATOM 2061 O O . VAL A 1 285 ? 11.964 3.627 27.499 1.00 19.34 285 VAL A O 1
ATOM 2065 N N . ILE A 1 286 ? 12.301 5.816 27.893 1.00 15.35 286 ILE A N 1
ATOM 2066 C CA . ILE A 1 286 ? 12.908 6.012 26.634 1.00 15.77 286 ILE A CA 1
ATOM 2067 C C . ILE A 1 286 ? 14.148 5.124 26.381 1.00 16.03 286 ILE A C 1
ATOM 2068 O O . ILE A 1 286 ? 14.506 4.781 25.226 1.00 17.07 286 ILE A O 1
ATOM 2073 N N . GLU A 1 287 ? 14.850 4.726 27.460 1.00 15.75 287 GLU A N 1
ATOM 2074 C CA . GLU A 1 287 ? 16.068 3.906 27.238 1.00 18.13 287 GLU A CA 1
ATOM 2075 C C . GLU A 1 287 ? 15.876 2.537 26.689 1.00 20.26 287 GLU A C 1
ATOM 2076 O O . GLU A 1 287 ? 16.774 2.092 25.953 1.00 28.26 287 GLU A O 1
ATOM 2082 N N . LEU A 1 288 ? 14.712 1.993 26.857 1.00 20.58 288 LEU A N 1
ATOM 2083 C CA . LEU A 1 288 ? 14.326 0.706 26.203 1.00 26.38 288 LEU A CA 1
ATOM 2084 C C . LEU A 1 288 ? 14.180 0.920 24.707 1.00 26.79 288 LEU A C 1
ATOM 2085 O O . LEU A 1 288 ? 14.063 -0.087 23.991 1.00 26.60 288 LEU A O 1
ATOM 2090 N N . TRP A 1 289 ? 14.028 2.170 24.237 1.00 21.28 289 TRP A N 1
ATOM 2091 C CA . TRP A 1 289 ? 13.693 2.388 22.792 1.00 21.05 289 TRP A CA 1
ATOM 2092 C C . TRP A 1 289 ? 14.807 2.921 21.959 1.00 20.70 289 TRP A C 1
ATOM 2093 O O . TRP A 1 289 ? 14.706 2.897 20.724 1.00 21.72 289 TRP A O 1
ATOM 2104 N N . ARG A 1 290 ? 15.832 3.523 22.572 1.00 20.91 290 ARG A N 1
ATOM 2105 C CA . ARG A 1 290 ? 16.887 4.178 21.828 1.00 20.71 290 ARG A CA 1
ATOM 2106 C C . ARG A 1 290 ? 17.606 3.180 20.953 1.00 24.65 290 ARG A C 1
ATOM 2107 O O . ARG A 1 290 ? 18.085 3.674 19.854 1.00 30.30 290 ARG A O 1
#

Radius of gyration: 23.88 Å; Cα contacts (8 Å, |Δi|>4): 487; chains: 1; bounding box: 50×42×66 Å

InterPro domains:
  IPR006115 6-phosphogluconate dehydrogenase, NADP-binding [PF03446] (8-157)
  IPR013328 6-phosphogluconate dehydrogenase, domain 2 [G3DSA:1.10.1040.10] (162-290)
  IPR015815 3-hydroxyisobutyrate dehydrogenase-related [PIRSF000103] (6-288)
  IPR036291 NAD(P)-binding domain superfamily [SSF51735] (8-161)
  IPR048666 NADPH-dependent reductive aminase-like, C-terminal domain [PF21761] (164-290)
  IPR051265 HIBADH-related NP60 subfamily [PTHR43580] (2-287)

CATH classification: 3.40.50.720 (+1 more: 1.10.1040.10)

Solvent-accessible surface area: 15244 Å² total; per-residue (Å²): 142,72,53,0,1,0,3,3,4,28,112,39,1,30,22,0,0,19,9,1,21,124,128,39,25,74,4,18,0,20,28,87,57,122,69,65,4,70,81,2,66,92,110,56,5,187,79,12,126,71,9,52,88,0,3,55,46,2,97,1,3,0,2,13,17,53,130,203,39,27,16,155,67,10,1,28,95,1,59,115,24,0,160,45,56,1,0,0,12,10,56,18,53,60,46,96,90,0,41,47,11,51,130,21,0,78,167,28,31,6,24,1,0,0,2,7,27,54,22,80,47,89,72,9,38,107,133,56,4,50,0,15,0,0,1,30,36,133,9,15,106,91,16,83,96,14,0,48,8,0,5,87,26,55,56,47,20,99,100,4,1,40,0,12,91,105,34,75,56,80,77,71,118,113,155,80,58,83,65,34,48,96,23,30,14,50,40,42,36,49,78,62,52,85,51,78,86,40,43,117,118,17,62,107,122,80,82,71,50,40,74,22,97,78,87,142,77,50,39,92,45,35,120,121,40,98,5,74,15,141,116,28,9,0,79,120,50,17,92,73,20,119,133,64,20,31,65,0,120,113,80,71,20,102,30,100,61,4,42,101,60,43,87,63,0,57,126,0,61,94,57,65,50,6,141,25,13,80,62,0,10,53,67,40,125,181

Nearest PDB structures (foldseek):
  5a9r-assembly1_A  TM=9.983E-01  e=2.170E-54  Amycolatopsis orientalis
  5fwn-assembly1_B  TM=9.561E-01  e=2.178E-48  Amycolatopsis orientalis
  5fwn-assembly1_A  TM=9.522E-01  e=1.665E-47  Amycolatopsis orientalis
  7xe8-assembly2_B-2  TM=8.975E-01  e=5.236E-33  Streptomyces albidoflavus
  8j44-assembly1_B  TM=9.372E-01  e=1.107E-31  Streptomyces viridochromogenes DSM 40736